Protein AF-A0A5Q0P1Y5-F1 (afdb_monomer)

pLDDT: mean 76.01, std 12.85, range [34.53, 92.25]

Structure (mmCIF, N/CA/C/O backbone):
data_AF-A0A5Q0P1Y5-F1
#
_entry.id   AF-A0A5Q0P1Y5-F1
#
loop_
_atom_site.group_PDB
_atom_site.id
_atom_site.type_symbol
_atom_site.label_atom_id
_atom_site.label_alt_id
_atom_site.label_comp_id
_atom_site.label_asym_id
_atom_site.label_entity_id
_atom_site.label_seq_id
_atom_site.pdbx_PDB_ins_code
_atom_site.Cartn_x
_atom_site.Cartn_y
_atom_site.Cartn_z
_atom_site.occupancy
_atom_site.B_iso_or_equiv
_atom_site.auth_seq_id
_atom_site.auth_comp_id
_atom_site.auth_asym_id
_atom_site.auth_atom_id
_atom_site.pdbx_PDB_model_num
ATOM 1 N N . MET A 1 1 ? -34.475 35.835 7.114 1.00 38.16 1 MET A N 1
ATOM 2 C CA . MET A 1 1 ? -34.041 35.352 8.445 1.00 38.16 1 MET A CA 1
ATOM 3 C C . MET A 1 1 ? -33.006 34.248 8.257 1.00 38.16 1 MET A C 1
ATOM 5 O O . MET A 1 1 ? -33.371 33.145 7.883 1.00 38.16 1 MET A O 1
ATOM 9 N N . LYS A 1 2 ? -31.711 34.549 8.422 1.00 44.59 2 LYS A N 1
ATOM 10 C CA . LYS A 1 2 ? -30.646 33.531 8.426 1.00 44.59 2 LYS A CA 1
ATOM 11 C C . LYS A 1 2 ? -30.505 33.028 9.862 1.00 44.59 2 LYS A C 1
ATOM 13 O O . LYS A 1 2 ? -29.952 33.728 10.705 1.00 44.59 2 LYS A O 1
ATOM 18 N N . THR A 1 3 ? -31.072 31.865 10.161 1.00 45.66 3 THR A N 1
ATOM 19 C CA . THR A 1 3 ? -30.941 31.206 11.466 1.00 45.66 3 THR A CA 1
ATOM 20 C C . THR A 1 3 ? -29.474 30.863 11.722 1.00 45.66 3 THR A C 1
ATOM 22 O O . THR A 1 3 ? -28.903 30.002 11.053 1.00 45.66 3 THR A O 1
ATOM 25 N N . LYS A 1 4 ? -28.856 31.555 12.688 1.00 49.41 4 LYS A N 1
ATOM 26 C CA . LYS A 1 4 ? -27.579 31.162 13.294 1.00 49.41 4 LYS A CA 1
ATOM 27 C C . LYS A 1 4 ? -27.778 29.780 13.930 1.00 49.41 4 LYS A C 1
ATOM 29 O O . LYS A 1 4 ? -28.401 29.691 14.982 1.00 49.41 4 LYS A O 1
ATOM 34 N N . LYS A 1 5 ? -27.290 28.710 13.290 1.00 53.28 5 LYS A N 1
ATOM 35 C CA . LYS A 1 5 ? -27.139 27.400 13.950 1.00 53.28 5 LYS A CA 1
ATOM 36 C C . LYS A 1 5 ? -26.270 27.608 15.191 1.00 53.28 5 LYS A C 1
ATOM 38 O O . LYS A 1 5 ? -25.202 28.211 15.081 1.00 53.28 5 LYS A O 1
ATOM 43 N N . SER A 1 6 ? -26.750 27.173 16.354 1.00 58.72 6 SER A N 1
ATOM 44 C CA . SER A 1 6 ? -26.026 27.350 17.610 1.00 58.72 6 SER A CA 1
ATOM 45 C C . SER A 1 6 ? -24.718 26.545 17.574 1.00 58.72 6 SER A C 1
ATOM 47 O O . SER A 1 6 ? -24.649 25.486 16.947 1.00 58.72 6 SER A O 1
ATOM 49 N N . ALA A 1 7 ? -23.663 27.029 18.236 1.00 60.91 7 ALA A N 1
ATOM 50 C CA . ALA A 1 7 ? -22.386 26.309 18.326 1.00 60.91 7 ALA A CA 1
ATOM 51 C C . ALA A 1 7 ? -22.551 24.902 18.950 1.00 60.91 7 ALA A C 1
ATOM 53 O O . ALA A 1 7 ? -21.810 23.984 18.612 1.00 60.91 7 ALA A O 1
ATOM 54 N N . SER A 1 8 ? -23.577 24.716 19.790 1.00 60.94 8 SER A N 1
ATOM 55 C CA . SER A 1 8 ? -23.969 23.424 20.370 1.00 60.94 8 SER A CA 1
ATOM 56 C C . SER A 1 8 ? -24.437 22.417 19.307 1.00 60.94 8 SER A C 1
ATOM 58 O O . SER A 1 8 ? -24.008 21.261 19.309 1.00 60.94 8 SER A O 1
ATOM 60 N N . ASP A 1 9 ? -25.239 22.867 18.334 1.00 63.97 9 ASP A N 1
ATOM 61 C CA . ASP A 1 9 ? -25.748 22.011 17.253 1.00 63.97 9 ASP A CA 1
ATOM 62 C C . ASP A 1 9 ? -24.628 21.562 16.306 1.00 63.97 9 ASP A C 1
ATOM 64 O O . ASP A 1 9 ? -24.630 20.431 15.822 1.00 63.97 9 ASP A O 1
ATOM 68 N N . GLN A 1 10 ? -23.640 22.429 16.061 1.00 64.44 10 GLN A N 1
ATOM 69 C CA . GLN A 1 10 ? -22.481 22.098 15.226 1.00 64.44 10 GLN A CA 1
ATOM 70 C C . GLN A 1 10 ? -21.587 21.038 15.886 1.00 64.44 10 GLN A C 1
ATOM 72 O O . GLN A 1 10 ? -21.167 20.092 15.221 1.00 64.44 10 GLN A O 1
ATOM 77 N N . VAL A 1 11 ? -21.351 21.140 17.198 1.00 66.25 11 VAL A N 1
ATOM 78 C CA . VAL A 1 11 ? -20.553 20.164 17.961 1.00 66.25 11 VAL A CA 1
ATOM 79 C C . VAL A 1 11 ? -21.250 18.800 18.031 1.00 66.25 11 VAL A C 1
ATOM 81 O O . VAL A 1 11 ? -20.607 17.764 17.838 1.00 66.25 11 VAL A O 1
ATOM 84 N N . GLN A 1 12 ? -22.572 18.770 18.232 1.00 69.00 12 GLN A N 1
ATOM 85 C CA . GLN A 1 12 ? -23.336 17.518 18.201 1.00 69.00 12 GLN A CA 1
ATOM 86 C C . GLN A 1 12 ? -23.362 16.876 16.809 1.00 69.00 12 GLN A C 1
ATOM 88 O O . GLN A 1 12 ? -23.293 15.650 16.698 1.00 69.00 12 GLN A O 1
ATOM 93 N N . GLN A 1 13 ? -23.441 17.681 15.747 1.00 71.81 13 GLN A N 1
ATOM 94 C CA . GLN A 1 13 ? -23.439 17.187 14.372 1.00 71.81 13 GLN A CA 1
ATOM 95 C C . GLN A 1 13 ? -22.073 16.580 13.993 1.00 71.81 13 GLN A C 1
ATOM 97 O O . GLN A 1 13 ? -22.027 15.453 13.500 1.00 71.81 13 GLN A O 1
ATOM 102 N N . LEU A 1 14 ? -20.969 17.246 14.351 1.00 69.94 14 LEU A N 1
ATOM 103 C CA . LEU A 1 14 ? -19.598 16.739 14.177 1.00 69.94 14 LEU A CA 1
ATOM 104 C C . LEU A 1 14 ? -19.342 15.432 14.946 1.00 69.94 14 LEU A C 1
ATOM 106 O O . LEU A 1 14 ? -18.719 14.508 14.422 1.00 69.94 14 LEU A O 1
ATOM 110 N N . SER A 1 15 ? -19.850 15.321 16.176 1.00 74.81 15 SER A N 1
ATOM 111 C CA . SER A 1 15 ? -19.730 14.098 16.983 1.00 74.81 15 SER A CA 1
ATOM 112 C C . SER A 1 15 ? -20.476 12.910 16.354 1.00 74.81 15 SER A C 1
ATOM 114 O O . SER A 1 15 ? -19.935 11.805 16.258 1.00 74.81 15 SER A O 1
ATOM 116 N N . LYS A 1 16 ? -21.690 13.141 15.831 1.00 79.31 16 LYS A N 1
ATOM 117 C CA . LYS A 1 16 ? -22.477 12.116 15.123 1.00 79.31 16 LYS A CA 1
ATOM 118 C C . LYS A 1 16 ? -21.812 11.669 13.820 1.00 79.31 16 LYS A C 1
ATOM 120 O O . LYS A 1 16 ? -21.762 10.471 13.543 1.00 79.31 16 LYS A O 1
ATOM 125 N N . GLU A 1 17 ? -21.273 12.603 13.039 1.00 81.69 17 GLU A N 1
ATOM 126 C CA . GLU A 1 17 ? -20.543 12.296 11.802 1.00 81.69 17 GLU A CA 1
ATOM 127 C C . GLU A 1 17 ? -19.274 11.480 12.082 1.00 81.69 17 GLU A C 1
ATOM 129 O O . GLU A 1 17 ? -19.018 10.476 11.410 1.00 81.69 17 GLU A O 1
ATOM 134 N N . LYS A 1 18 ? -18.534 11.838 13.139 1.00 80.75 18 LYS A N 1
ATOM 135 C CA . LYS A 1 18 ? -17.369 11.085 13.618 1.00 80.75 18 LYS A CA 1
ATOM 136 C C . LYS A 1 18 ? -17.746 9.653 14.015 1.00 80.75 18 LYS A C 1
ATOM 138 O O . LYS A 1 18 ? -17.110 8.704 13.554 1.00 80.75 18 LYS A O 1
ATOM 143 N N . ALA A 1 19 ? -18.799 9.477 14.813 1.00 82.00 19 ALA A N 1
ATOM 144 C CA . ALA A 1 19 ? -19.277 8.158 15.236 1.00 82.00 19 ALA A CA 1
ATOM 145 C C . ALA A 1 19 ? -19.733 7.288 14.048 1.00 82.00 19 ALA A C 1
ATOM 147 O O . ALA A 1 19 ? -19.420 6.093 13.977 1.00 82.00 19 ALA A O 1
ATOM 148 N N . LEU A 1 20 ? -20.415 7.892 13.068 1.00 85.94 20 LEU A N 1
ATOM 149 C CA . LEU A 1 20 ? -20.828 7.211 11.842 1.00 85.94 20 LEU A CA 1
ATOM 150 C C . LEU A 1 20 ? -19.618 6.757 11.014 1.00 85.94 20 LEU A C 1
ATOM 152 O O . LEU A 1 20 ? -19.598 5.624 10.527 1.00 85.94 20 LEU A O 1
ATOM 156 N N . ALA A 1 21 ? -18.598 7.606 10.876 1.00 84.44 21 ALA A N 1
ATOM 157 C CA . ALA A 1 21 ? -17.373 7.275 10.155 1.00 84.44 21 ALA A CA 1
ATOM 158 C C . ALA A 1 21 ? -16.613 6.112 10.815 1.00 84.44 21 ALA A C 1
ATOM 160 O O . ALA A 1 21 ? -16.248 5.152 10.137 1.00 84.44 21 ALA A O 1
ATOM 161 N N . ILE A 1 22 ? -16.464 6.133 12.143 1.00 83.38 22 ILE A N 1
ATOM 162 C CA . ILE A 1 22 ? -15.841 5.041 12.912 1.00 83.38 22 ILE A CA 1
ATOM 163 C C . ILE A 1 22 ? -16.620 3.730 12.742 1.00 83.38 22 ILE A C 1
ATOM 165 O O . ILE A 1 22 ? -16.030 2.661 12.574 1.00 83.38 22 ILE A O 1
ATOM 169 N N . THR A 1 23 ? -17.953 3.797 12.735 1.00 85.31 23 THR A N 1
ATOM 170 C CA . THR A 1 23 ? -18.800 2.618 12.501 1.00 85.31 23 THR A CA 1
ATOM 171 C C . THR A 1 23 ? -18.577 2.036 11.103 1.00 85.31 23 THR A C 1
ATOM 173 O O . THR A 1 23 ? -18.472 0.818 10.955 1.00 85.31 23 THR A O 1
ATOM 176 N N . LYS A 1 24 ? -18.464 2.888 10.073 1.00 87.25 24 LYS A N 1
ATOM 177 C CA . LYS A 1 24 ? -18.166 2.457 8.697 1.00 87.25 24 LYS A CA 1
ATOM 178 C C . LYS A 1 24 ? -16.793 1.791 8.591 1.00 87.25 24 LYS A C 1
ATOM 180 O O . LYS A 1 24 ? -16.694 0.738 7.969 1.00 87.25 24 LYS A O 1
ATOM 185 N N . ILE A 1 25 ? -15.773 2.363 9.232 1.00 87.44 25 ILE A N 1
ATOM 186 C CA . ILE A 1 25 ? -14.415 1.798 9.272 1.00 87.44 25 ILE A CA 1
ATOM 187 C C . ILE A 1 25 ? -14.434 0.404 9.904 1.00 87.44 25 ILE A C 1
ATOM 189 O O . ILE A 1 25 ? -13.956 -0.553 9.299 1.00 87.44 25 ILE A O 1
ATOM 193 N N . ASN A 1 26 ? -15.049 0.268 11.082 1.00 84.88 26 ASN A N 1
ATOM 194 C CA . ASN A 1 26 ? -15.163 -1.022 11.761 1.00 84.88 26 ASN A CA 1
ATOM 195 C C . ASN A 1 26 ? -15.865 -2.066 10.889 1.00 84.88 26 ASN A C 1
ATOM 197 O O . ASN A 1 26 ? -15.361 -3.176 10.752 1.00 84.88 26 ASN A O 1
ATOM 201 N N . LYS A 1 27 ? -16.996 -1.713 10.266 1.00 87.69 27 LYS A N 1
ATOM 202 C CA . LYS A 1 27 ? -17.710 -2.624 9.359 1.00 87.69 27 LYS A CA 1
ATOM 203 C C . LYS A 1 27 ? -16.845 -3.045 8.170 1.00 87.69 27 LYS A C 1
ATOM 205 O O . LYS A 1 27 ? -16.796 -4.230 7.865 1.00 87.69 27 LYS A O 1
ATOM 210 N N . GLY A 1 28 ? -16.140 -2.106 7.539 1.00 87.75 28 GLY A N 1
ATOM 211 C CA . GLY A 1 28 ? -15.252 -2.397 6.412 1.00 87.75 28 GLY A CA 1
ATOM 212 C C . GLY A 1 28 ? -14.133 -3.373 6.779 1.00 87.75 28 GLY A C 1
ATOM 213 O O . GLY A 1 28 ? -13.903 -4.349 6.074 1.00 87.75 28 GLY A O 1
ATOM 214 N N . ILE A 1 29 ? -13.489 -3.170 7.929 1.00 86.50 29 ILE A N 1
ATOM 215 C CA . ILE A 1 29 ? -12.418 -4.060 8.398 1.00 86.50 29 ILE A CA 1
ATOM 216 C C . ILE A 1 29 ? -12.965 -5.441 8.773 1.00 86.50 29 ILE A C 1
ATOM 218 O O . ILE A 1 29 ? -12.331 -6.449 8.476 1.00 86.50 29 ILE A O 1
ATOM 222 N N . GLN A 1 30 ? -14.161 -5.517 9.363 1.00 85.94 30 GLN A N 1
ATOM 223 C CA . GLN A 1 30 ? -14.815 -6.797 9.650 1.00 85.94 30 GLN A CA 1
ATOM 224 C C . GLN A 1 30 ? -15.162 -7.578 8.377 1.00 85.94 30 GLN A C 1
ATOM 226 O O . GLN A 1 30 ? -15.005 -8.795 8.362 1.00 85.94 30 GLN A O 1
ATOM 231 N N . LEU A 1 31 ? -15.559 -6.901 7.295 1.00 87.06 31 LEU A N 1
ATOM 232 C CA . LEU A 1 31 ? -15.750 -7.549 5.992 1.00 87.06 31 LEU A CA 1
ATOM 233 C C . LEU A 1 31 ? -14.438 -8.143 5.466 1.00 87.06 31 LEU A C 1
ATOM 235 O O . LEU A 1 31 ? -14.426 -9.287 5.019 1.00 87.06 31 LEU A O 1
ATOM 239 N N . CYS A 1 32 ? -13.323 -7.415 5.586 1.00 85.88 32 CYS A N 1
ATOM 240 C CA . CYS A 1 32 ? -12.006 -7.941 5.220 1.00 85.88 32 CYS A CA 1
ATOM 241 C C . CYS A 1 32 ? -11.632 -9.174 6.059 1.00 85.88 32 CYS A C 1
ATOM 243 O O . CYS A 1 32 ? -11.168 -10.168 5.510 1.00 85.88 32 CYS A O 1
ATOM 245 N N . VAL A 1 33 ? -11.863 -9.141 7.377 1.00 84.56 33 VAL A N 1
ATOM 246 C CA . VAL A 1 33 ? -11.627 -10.296 8.264 1.00 84.56 33 VAL A CA 1
ATOM 247 C C . VAL A 1 33 ? -12.507 -11.484 7.871 1.00 84.56 33 VAL A C 1
ATOM 249 O O . VAL A 1 33 ? -12.023 -12.612 7.850 1.00 84.56 33 VAL A O 1
ATOM 252 N N . HIS A 1 34 ? -13.771 -11.245 7.520 1.00 84.69 34 HIS A N 1
ATOM 253 C CA . HIS A 1 34 ? -14.701 -12.295 7.113 1.00 84.69 34 HIS A CA 1
ATOM 254 C C . HIS A 1 34 ? -14.264 -13.010 5.828 1.00 84.69 34 HIS A C 1
ATOM 256 O O . HIS A 1 34 ? -14.301 -14.237 5.773 1.00 84.69 34 HIS A O 1
ATOM 262 N N . GLU A 1 35 ? -13.794 -12.278 4.817 1.00 82.69 35 GLU A N 1
ATOM 263 C CA . GLU A 1 35 ? -13.264 -12.898 3.593 1.00 82.69 35 GLU A CA 1
ATOM 264 C C . GLU A 1 35 ? -12.025 -13.748 3.868 1.00 82.69 35 GLU A C 1
ATOM 266 O O . GLU A 1 35 ? -11.895 -14.857 3.351 1.00 82.69 35 GLU A O 1
ATOM 271 N N . VAL A 1 36 ? -11.126 -13.253 4.721 1.00 79.62 36 VAL A N 1
ATOM 272 C CA . VAL A 1 36 ? -9.925 -13.997 5.114 1.00 79.62 36 VAL A CA 1
ATOM 273 C C . VAL A 1 36 ? -10.312 -15.262 5.890 1.00 79.62 36 VAL A C 1
ATOM 275 O O . VAL A 1 36 ? -9.747 -16.327 5.648 1.00 79.62 36 VAL A O 1
ATOM 278 N N . HIS A 1 37 ? -11.318 -15.173 6.763 1.00 78.69 37 HIS A N 1
ATOM 279 C CA . HIS A 1 37 ? -11.876 -16.320 7.476 1.00 78.69 37 HIS A CA 1
ATOM 280 C C . HIS A 1 37 ? -12.474 -17.358 6.527 1.00 78.69 37 HIS A C 1
ATOM 282 O O . HIS A 1 37 ? -12.232 -18.552 6.683 1.00 78.69 37 HIS A O 1
ATOM 288 N N . HIS A 1 38 ? -13.266 -16.922 5.548 1.00 76.62 38 HIS A N 1
ATOM 289 C CA . HIS A 1 38 ? -13.886 -17.821 4.579 1.00 76.62 38 HIS A CA 1
ATOM 290 C C . HIS A 1 38 ? -12.839 -18.537 3.718 1.00 76.62 38 HIS A C 1
ATOM 292 O O . HIS A 1 38 ? -12.981 -19.722 3.427 1.00 76.62 38 HIS A O 1
ATOM 298 N N . ALA A 1 39 ? -11.779 -17.833 3.319 1.00 73.19 39 ALA A N 1
ATOM 299 C CA . ALA A 1 39 ? -10.706 -18.419 2.529 1.00 73.19 39 ALA A CA 1
ATOM 300 C C . ALA A 1 39 ? -9.857 -19.426 3.320 1.00 73.19 39 ALA A C 1
ATOM 302 O O . ALA A 1 39 ? -9.388 -20.401 2.742 1.00 73.19 39 ALA A O 1
ATOM 303 N N . MET A 1 40 ? -9.675 -19.228 4.630 1.00 70.69 40 MET A N 1
ATOM 304 C CA . MET A 1 40 ? -8.892 -20.139 5.473 1.00 70.69 40 MET A CA 1
ATOM 305 C C . MET A 1 40 ? -9.557 -20.402 6.832 1.00 70.69 40 MET A C 1
ATOM 307 O O . MET A 1 40 ? -9.113 -19.878 7.855 1.00 70.69 40 MET A O 1
ATOM 311 N N . PRO A 1 41 ? -10.571 -21.283 6.887 1.00 69.44 41 PRO A N 1
ATOM 312 C CA . PRO A 1 41 ? -11.288 -21.601 8.126 1.00 69.44 41 PRO A CA 1
ATOM 313 C C . PRO A 1 41 ? -10.380 -22.187 9.222 1.00 69.44 41 PRO A C 1
ATOM 315 O O . PRO A 1 41 ? -10.594 -21.957 10.414 1.00 69.44 41 PRO A O 1
ATOM 318 N N . SER A 1 42 ? -9.323 -22.907 8.824 1.00 63.75 42 SER A N 1
ATOM 319 C CA . SER A 1 42 ? -8.335 -23.526 9.720 1.00 63.75 42 SER A CA 1
ATOM 320 C C . SER A 1 42 ? -7.529 -22.511 10.541 1.00 63.75 42 SER A C 1
ATOM 322 O O . SER A 1 42 ? -7.051 -22.845 11.624 1.00 63.75 42 SER A O 1
ATOM 324 N N . LEU A 1 43 ? -7.425 -21.261 10.077 1.00 61.81 43 LEU A N 1
ATOM 325 C CA . LEU A 1 43 ? -6.725 -20.178 10.770 1.00 61.81 43 LEU A CA 1
ATOM 326 C C . LEU A 1 43 ? -7.577 -19.458 11.820 1.00 61.81 43 LEU A C 1
ATOM 328 O O . LEU A 1 43 ? -7.035 -18.636 12.545 1.00 61.81 43 LEU A O 1
ATOM 332 N N . PHE A 1 44 ? -8.881 -19.721 11.941 1.00 63.81 44 PHE A N 1
ATOM 333 C CA . PHE A 1 44 ? -9.752 -18.891 12.790 1.00 63.81 44 PHE A CA 1
ATOM 334 C C . PHE A 1 44 ? -10.502 -19.638 13.900 1.00 63.81 44 PHE A C 1
ATOM 336 O O . PHE A 1 44 ? -11.172 -18.999 14.707 1.00 63.81 44 PHE A O 1
ATOM 343 N N . GLY A 1 45 ? -10.305 -20.952 14.046 1.00 57.53 45 GLY A N 1
ATOM 344 C CA . GLY A 1 45 ? -10.885 -21.713 15.161 1.00 57.53 45 GLY A CA 1
ATOM 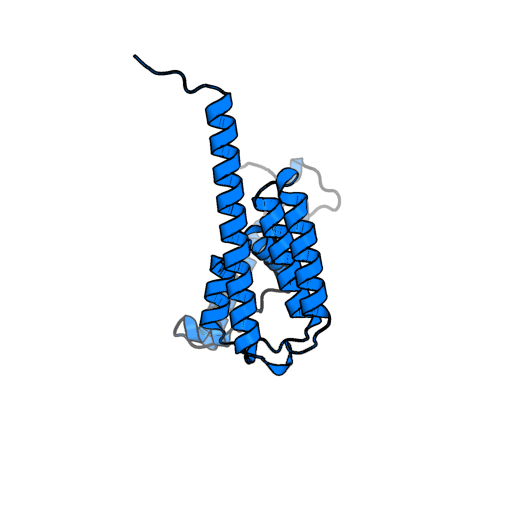345 C C . GLY A 1 45 ? -10.241 -21.433 16.531 1.00 57.53 45 GLY A C 1
ATOM 346 O O . GLY A 1 45 ? -10.939 -21.399 17.540 1.00 57.53 45 GLY A O 1
ATOM 347 N N . ILE A 1 46 ? -8.910 -21.241 16.597 1.00 56.41 46 ILE A N 1
ATOM 348 C CA . ILE A 1 46 ? -8.142 -21.125 17.868 1.00 56.41 46 ILE A CA 1
ATOM 349 C C . ILE A 1 46 ? -6.942 -20.158 17.738 1.00 56.41 46 ILE A C 1
ATOM 351 O O . ILE A 1 46 ? -6.084 -20.082 18.614 1.00 56.41 46 ILE A O 1
ATOM 355 N N . HIS A 1 47 ? -6.827 -19.390 16.653 1.00 65.81 47 HIS A N 1
ATOM 356 C CA . HIS A 1 47 ? -5.575 -18.682 16.397 1.00 65.81 47 HIS A CA 1
ATOM 357 C C . HIS A 1 47 ? -5.387 -17.473 17.333 1.00 65.81 47 HIS A C 1
ATOM 359 O O . HIS A 1 47 ? -6.226 -16.562 17.357 1.00 65.81 47 HIS A O 1
ATOM 365 N N . PRO A 1 48 ? -4.283 -17.420 18.105 1.00 72.75 48 PRO A N 1
ATOM 366 C CA . PRO A 1 48 ? -4.055 -16.372 19.098 1.00 72.75 48 PRO A CA 1
ATOM 367 C C . PRO A 1 48 ? -4.026 -14.973 18.472 1.00 72.75 48 PRO A C 1
ATOM 369 O O . PRO A 1 48 ? -4.433 -14.011 19.119 1.00 72.75 48 PRO A O 1
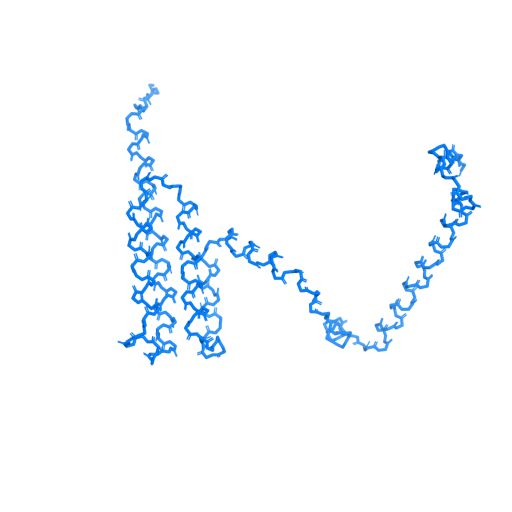ATOM 372 N N . GLN A 1 49 ? -3.646 -14.854 17.194 1.00 74.81 49 GLN A N 1
ATOM 373 C CA . GLN A 1 49 ? -3.588 -13.559 16.510 1.00 74.81 49 GLN A CA 1
ATOM 374 C C . GLN A 1 49 ? -4.964 -12.930 16.265 1.00 74.81 49 GLN A C 1
ATOM 376 O O . GLN A 1 49 ? -5.068 -11.709 16.320 1.00 74.81 49 GLN A O 1
ATOM 381 N N . LEU A 1 50 ? -6.034 -13.716 16.077 1.00 76.31 50 LEU A N 1
ATOM 382 C CA . LEU A 1 50 ? -7.383 -13.149 15.952 1.00 76.31 50 LEU A CA 1
ATOM 383 C C . LEU A 1 50 ? -7.870 -12.601 17.304 1.00 76.31 50 LEU A C 1
ATOM 385 O O . LEU A 1 50 ? -8.437 -11.511 17.376 1.00 76.31 50 LEU A O 1
ATOM 389 N N . LYS A 1 51 ? -7.602 -13.325 18.399 1.00 78.31 51 LYS A N 1
ATOM 390 C CA . LYS A 1 51 ? -7.923 -12.855 19.758 1.00 78.31 51 LYS A CA 1
ATOM 391 C C . LYS A 1 51 ? -7.162 -11.571 20.092 1.00 78.31 51 LYS A C 1
ATOM 393 O O . LYS A 1 51 ? -7.754 -10.630 20.621 1.00 78.31 51 LYS A O 1
ATOM 398 N N . LEU A 1 52 ? -5.877 -11.513 19.738 1.00 81.56 52 LEU A N 1
ATOM 399 C CA . LEU A 1 52 ? -5.051 -10.313 19.880 1.00 81.56 52 LEU A CA 1
ATOM 400 C C . LEU A 1 52 ? -5.587 -9.160 19.025 1.00 81.56 52 LEU A C 1
ATOM 402 O O . LEU A 1 52 ? -5.719 -8.046 19.529 1.00 81.56 52 LEU A O 1
ATOM 406 N N . PHE A 1 53 ? -5.974 -9.426 17.777 1.00 84.69 53 PHE A N 1
ATOM 407 C CA . PHE A 1 53 ? -6.581 -8.430 16.900 1.00 84.69 53 PHE A CA 1
ATOM 408 C C . PHE A 1 53 ? -7.864 -7.844 17.501 1.00 84.69 53 PHE A C 1
ATOM 410 O O . PHE A 1 53 ? -7.981 -6.625 17.596 1.00 84.69 53 PHE A O 1
ATOM 417 N N . HIS A 1 54 ? -8.791 -8.672 17.989 1.00 83.50 54 HIS A N 1
ATOM 418 C CA . HIS A 1 54 ? -10.014 -8.179 18.631 1.00 83.50 54 HIS A CA 1
ATOM 419 C C . HIS A 1 54 ? -9.737 -7.390 19.918 1.00 83.50 54 HIS A C 1
ATOM 421 O O . HIS A 1 54 ? -10.396 -6.378 20.169 1.00 83.50 54 HIS A O 1
ATOM 427 N N . ALA A 1 55 ? -8.746 -7.799 20.716 1.00 84.12 55 ALA A N 1
ATOM 428 C CA . ALA A 1 55 ? -8.329 -7.049 21.900 1.00 84.12 55 ALA A CA 1
ATOM 429 C C . ALA A 1 55 ? -7.772 -5.662 21.527 1.00 84.12 55 ALA A C 1
ATOM 431 O O . ALA A 1 55 ? -8.144 -4.655 22.137 1.00 84.12 55 ALA A O 1
ATOM 432 N N . VAL A 1 56 ? -6.937 -5.593 20.485 1.00 84.06 56 VAL A N 1
ATOM 433 C CA . VAL A 1 56 ? -6.395 -4.339 19.944 1.00 84.06 56 VAL A CA 1
ATOM 434 C C . VAL A 1 56 ? -7.508 -3.477 19.344 1.00 84.06 56 VAL A C 1
ATOM 436 O O . VAL A 1 56 ? -7.580 -2.290 19.646 1.00 84.06 56 VAL A O 1
ATOM 439 N N . GLN A 1 57 ? -8.435 -4.060 18.584 1.00 85.00 57 GLN A N 1
ATOM 440 C CA . GLN A 1 57 ? -9.578 -3.351 18.007 1.00 85.00 57 GLN A CA 1
ATOM 441 C C . GLN A 1 57 ? -10.469 -2.739 19.098 1.00 85.00 57 GLN A C 1
ATOM 443 O O . GLN A 1 57 ? -10.862 -1.578 18.986 1.00 85.00 57 GLN A O 1
ATOM 448 N N . LYS A 1 58 ? -10.736 -3.475 20.187 1.00 84.25 58 LYS A N 1
ATOM 449 C CA . LYS A 1 58 ? -11.484 -2.963 21.347 1.00 84.25 58 LYS A CA 1
ATOM 450 C C . LYS A 1 58 ? -10.738 -1.813 22.028 1.00 84.25 58 LYS A C 1
ATOM 452 O O . LYS A 1 58 ? -11.348 -0.802 22.364 1.00 84.25 58 LYS A O 1
ATOM 457 N N . LYS A 1 59 ? -9.415 -1.928 22.183 1.00 85.44 59 LYS A N 1
ATOM 458 C CA . LYS A 1 59 ? -8.573 -0.863 22.749 1.00 85.44 59 LYS A CA 1
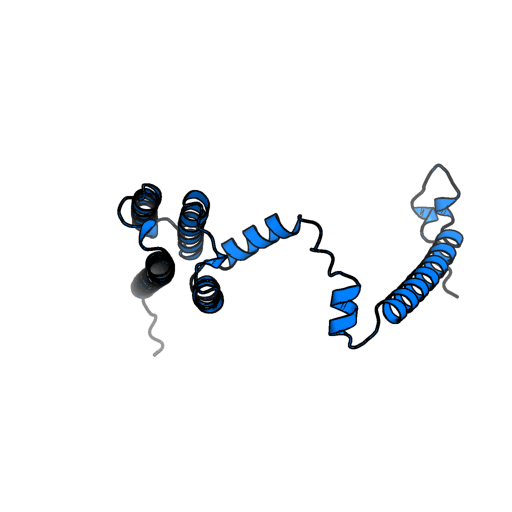ATOM 459 C C . LYS A 1 59 ? -8.589 0.404 21.887 1.00 85.44 59 LYS A C 1
ATOM 461 O O . LYS A 1 59 ? -8.737 1.490 22.437 1.00 85.44 59 LYS A O 1
ATOM 466 N N . ILE A 1 60 ? -8.483 0.267 20.565 1.00 82.00 60 ILE A N 1
ATOM 467 C CA . ILE A 1 60 ? -8.551 1.389 19.614 1.00 82.00 60 ILE A CA 1
ATOM 468 C C . ILE A 1 60 ? -9.952 2.018 19.630 1.00 82.00 60 ILE A C 1
ATOM 470 O O . ILE A 1 60 ? -10.080 3.240 19.658 1.00 82.00 60 ILE A O 1
ATOM 474 N N . GLY A 1 61 ? -11.005 1.196 19.687 1.00 78.06 61 GLY A N 1
ATOM 475 C CA . GLY A 1 61 ? -12.387 1.656 19.835 1.00 78.06 61 GLY A CA 1
ATOM 476 C C . GLY A 1 61 ? -12.590 2.508 21.089 1.00 78.06 61 GLY A C 1
ATOM 477 O O . GLY A 1 61 ? -13.160 3.586 21.002 1.00 78.06 61 GLY A O 1
ATOM 478 N N . ASN A 1 62 ? -12.025 2.102 22.228 1.00 79.75 62 ASN A N 1
ATOM 479 C CA . ASN A 1 62 ? -12.090 2.878 23.474 1.00 79.75 62 ASN A CA 1
ATOM 480 C C . ASN A 1 62 ? -11.328 4.218 23.406 1.00 79.75 62 ASN A C 1
ATOM 482 O O . ASN A 1 62 ? -11.524 5.086 24.253 1.00 79.75 62 ASN A O 1
ATOM 486 N N . GLN A 1 63 ? -10.442 4.400 22.424 1.00 79.56 63 GLN A N 1
ATOM 487 C CA . GLN A 1 63 ? -9.693 5.641 22.200 1.00 79.56 63 GLN A CA 1
ATOM 488 C C . GLN A 1 63 ? -10.347 6.551 21.147 1.00 79.56 63 GLN A C 1
ATOM 490 O O . GLN A 1 63 ? -9.786 7.597 20.808 1.00 79.56 63 GLN A O 1
ATOM 495 N N . SER A 1 64 ? -11.542 6.205 20.653 1.00 72.62 64 SER A N 1
ATOM 496 C CA . SER A 1 64 ? -12.222 6.933 19.576 1.00 72.62 64 SER A CA 1
ATOM 497 C C . SER A 1 64 ? -12.559 8.386 19.899 1.00 72.62 64 SER A C 1
ATOM 499 O O . SER A 1 64 ? -12.671 9.216 18.996 1.00 72.62 64 SER A O 1
ATOM 501 N N . GLU A 1 65 ? -12.718 8.711 21.180 1.00 70.69 65 GLU A N 1
ATOM 502 C CA . GLU A 1 65 ? -12.974 10.080 21.629 1.00 70.69 65 GLU A CA 1
ATOM 503 C C . GLU A 1 65 ? -11.723 10.958 21.505 1.00 70.69 65 GLU A C 1
ATOM 505 O O . GLU A 1 65 ? -11.829 12.113 21.095 1.00 70.69 65 GLU A O 1
ATOM 510 N N . LYS A 1 66 ? -10.536 10.388 21.752 1.00 76.81 66 LYS A N 1
ATOM 511 C CA . LYS A 1 66 ? -9.252 11.109 21.790 1.00 76.81 66 LYS A CA 1
ATOM 512 C C . LYS A 1 66 ? -8.575 11.231 20.424 1.00 76.81 66 LYS A C 1
ATOM 514 O O . LYS A 1 66 ? -7.855 12.194 20.187 1.00 76.81 66 LYS A O 1
ATOM 519 N N . LEU A 1 67 ? -8.781 10.261 19.534 1.00 77.38 67 LEU A N 1
ATOM 520 C CA . LEU A 1 67 ? -8.105 10.190 18.233 1.00 77.38 67 LEU A CA 1
ATOM 521 C C . LEU A 1 67 ? -8.955 10.791 17.103 1.00 77.38 67 LEU A C 1
ATOM 523 O O . LEU A 1 67 ? -10.189 10.806 17.166 1.00 77.38 67 LEU A O 1
ATOM 527 N N . SER A 1 68 ? -8.297 11.279 16.048 1.00 84.94 68 SER A N 1
ATOM 528 C CA . SER A 1 68 ? -8.970 11.638 14.794 1.00 84.94 68 SER A CA 1
ATOM 529 C C . SER A 1 68 ? -9.469 10.377 14.074 1.00 84.94 68 SER A C 1
ATOM 531 O O . SER A 1 68 ? -8.956 9.277 14.289 1.00 84.94 68 SER A O 1
ATOM 533 N N . VAL A 1 69 ? -10.474 10.525 13.204 1.00 84.25 69 VAL A N 1
ATOM 534 C CA . VAL A 1 69 ? -11.026 9.402 12.417 1.00 84.25 69 VAL A CA 1
ATOM 535 C C . VAL A 1 69 ? -9.942 8.742 11.564 1.00 84.25 69 VAL A C 1
ATOM 537 O O . VAL A 1 69 ? -9.881 7.520 11.481 1.00 84.25 69 VAL A O 1
ATOM 540 N N . GLU A 1 70 ? -9.063 9.548 10.974 1.00 85.12 70 GLU A N 1
ATOM 541 C CA . GLU A 1 70 ? -7.976 9.078 10.119 1.00 85.12 70 GLU A CA 1
ATOM 542 C C . GLU A 1 70 ? -6.913 8.298 10.903 1.00 85.12 70 GLU A C 1
ATOM 544 O O . GLU A 1 70 ? -6.519 7.210 10.486 1.00 85.12 70 GLU A O 1
ATOM 549 N N . ALA A 1 71 ? -6.517 8.787 12.085 1.00 85.38 71 ALA A N 1
ATOM 550 C CA . ALA A 1 71 ? -5.591 8.071 12.962 1.00 85.38 71 ALA A CA 1
ATOM 551 C C . ALA A 1 71 ? -6.181 6.733 13.434 1.00 85.38 71 ALA A C 1
ATOM 553 O O . ALA A 1 71 ? -5.484 5.719 13.486 1.00 85.38 71 ALA A O 1
ATOM 554 N N . LEU A 1 72 ? -7.483 6.710 13.728 1.00 86.44 72 LEU A N 1
ATOM 555 C CA . LEU A 1 72 ? -8.188 5.493 14.116 1.00 86.44 72 LEU A CA 1
ATOM 556 C C . LEU 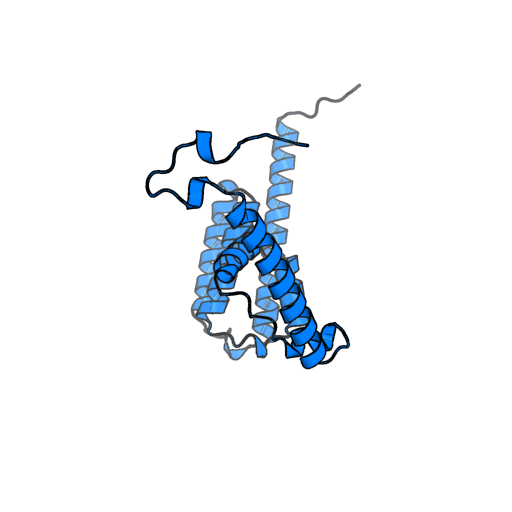A 1 72 ? -8.258 4.491 12.952 1.00 86.44 72 LEU A C 1
ATOM 558 O O . LEU A 1 72 ? -7.985 3.306 13.142 1.00 86.44 72 LEU A O 1
ATOM 562 N N . HIS A 1 73 ? -8.541 4.965 11.735 1.00 88.44 73 HIS A N 1
ATOM 563 C CA . HIS A 1 73 ? -8.535 4.138 10.524 1.00 88.44 73 HIS A CA 1
ATOM 564 C C . HIS A 1 73 ? -7.154 3.545 10.242 1.00 88.44 73 HIS A C 1
ATOM 566 O O . HIS A 1 73 ? -7.042 2.357 9.927 1.00 88.44 73 HIS A O 1
ATOM 572 N N . PHE A 1 74 ? -6.103 4.349 10.405 1.00 89.56 74 PHE A N 1
ATOM 573 C CA . PHE A 1 74 ? -4.717 3.921 10.261 1.00 89.56 74 PHE A CA 1
ATOM 574 C C . PHE A 1 74 ? -4.360 2.818 11.263 1.00 89.56 74 PHE A C 1
ATOM 576 O O . PHE A 1 74 ? -3.911 1.750 10.854 1.00 89.56 74 PHE A O 1
ATOM 583 N N . GLN A 1 75 ? -4.621 3.024 12.559 1.00 88.31 75 GLN A N 1
ATOM 584 C CA . GLN A 1 75 ? -4.302 2.037 13.597 1.00 88.31 75 GLN A CA 1
ATOM 585 C C . GLN A 1 75 ? -5.080 0.729 13.423 1.00 88.31 75 GLN A C 1
ATOM 587 O O . GLN A 1 75 ? -4.514 -0.352 13.587 1.00 88.31 75 GLN A O 1
ATOM 592 N N . MET A 1 76 ? -6.364 0.799 13.057 1.00 87.06 76 ME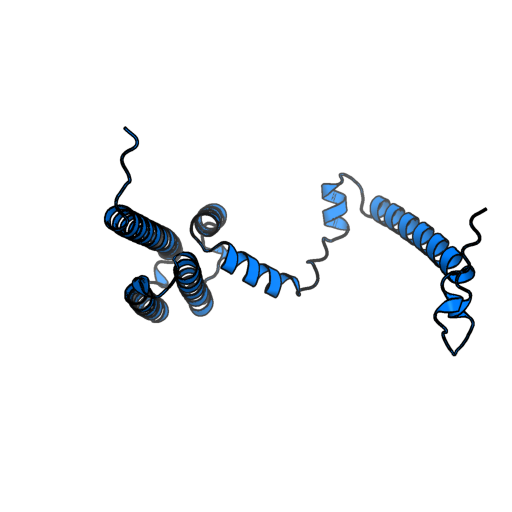T A N 1
ATOM 593 C CA . MET A 1 76 ? -7.148 -0.411 12.796 1.00 87.06 76 MET A CA 1
ATOM 594 C C . MET A 1 76 ? -6.641 -1.165 11.562 1.00 87.06 76 MET A C 1
ATOM 596 O O . MET A 1 76 ? -6.561 -2.393 11.583 1.00 87.06 76 MET A O 1
ATOM 600 N N . THR A 1 77 ? -6.249 -0.438 10.511 1.00 88.44 77 THR A N 1
ATOM 601 C CA . THR A 1 77 ? -5.625 -1.026 9.317 1.00 88.44 77 THR A CA 1
ATOM 602 C C . THR A 1 77 ? -4.303 -1.702 9.673 1.00 88.44 77 THR A C 1
ATOM 604 O O . THR A 1 77 ? -4.078 -2.850 9.300 1.00 88.44 77 THR A O 1
ATOM 607 N N . GLN A 1 78 ? -3.454 -1.033 10.455 1.00 90.31 78 GLN A N 1
ATOM 608 C CA . GLN A 1 78 ? -2.180 -1.578 10.911 1.00 90.31 78 GLN A CA 1
ATOM 609 C C . GLN A 1 78 ? -2.371 -2.862 11.723 1.00 90.31 78 GLN A C 1
ATOM 611 O O . GLN A 1 78 ? -1.669 -3.844 11.487 1.00 90.31 78 GLN A O 1
ATOM 616 N N . ALA A 1 79 ? -3.333 -2.880 12.651 1.00 87.56 79 ALA A N 1
ATOM 617 C CA . ALA A 1 79 ? -3.646 -4.058 13.453 1.00 87.56 79 ALA A CA 1
ATOM 618 C C . ALA A 1 79 ? -4.112 -5.233 12.580 1.00 87.56 79 ALA A C 1
ATOM 620 O O . ALA A 1 79 ? -3.673 -6.365 12.785 1.00 87.56 79 ALA A O 1
ATOM 621 N N . PHE A 1 80 ? -4.951 -4.960 11.579 1.00 88.19 80 PHE A N 1
ATOM 622 C CA . PHE A 1 80 ? -5.431 -5.968 10.638 1.00 88.19 80 PHE A CA 1
ATOM 623 C C . PHE A 1 80 ? -4.291 -6.546 9.788 1.00 88.19 80 PHE A C 1
ATOM 625 O O . PHE A 1 80 ? -4.119 -7.760 9.734 1.00 88.19 80 PHE A O 1
ATOM 632 N N . ILE A 1 81 ? -3.454 -5.699 9.185 1.00 86.06 81 ILE A N 1
ATOM 633 C CA . ILE A 1 81 ? -2.308 -6.156 8.383 1.00 86.06 81 ILE A CA 1
ATOM 634 C C . ILE A 1 81 ? -1.295 -6.915 9.247 1.00 86.06 81 ILE A C 1
ATOM 636 O O . ILE A 1 81 ? -0.782 -7.952 8.832 1.00 86.06 81 ILE A O 1
ATOM 640 N N . SER A 1 82 ? -1.061 -6.459 10.479 1.00 86.38 82 SER A N 1
ATOM 641 C CA . SER A 1 82 ? -0.203 -7.167 11.435 1.00 86.38 82 SER A CA 1
ATOM 642 C C . SER A 1 82 ? -0.754 -8.558 11.726 1.00 86.38 82 SER A C 1
ATOM 644 O O . SER A 1 82 ? -0.004 -9.528 11.668 1.00 86.38 82 SER A O 1
ATOM 646 N N . MET A 1 83 ? -2.059 -8.686 11.969 1.00 85.50 83 MET A N 1
ATOM 647 C CA . MET A 1 83 ? -2.700 -9.989 12.138 1.00 85.50 83 MET A CA 1
ATOM 648 C C . MET A 1 83 ? -2.471 -10.881 10.911 1.00 85.50 83 MET A C 1
ATOM 650 O O . MET A 1 83 ? -2.105 -12.043 11.088 1.00 85.50 83 MET A O 1
ATOM 654 N N . LEU A 1 84 ? -2.622 -10.357 9.688 1.00 80.94 84 LEU A N 1
ATOM 655 C CA . LEU A 1 84 ? -2.392 -11.144 8.472 1.00 80.94 84 LEU A CA 1
ATOM 656 C C . LEU A 1 84 ? -0.951 -11.665 8.376 1.00 80.94 84 LEU A C 1
ATOM 658 O O . LEU A 1 84 ? -0.743 -12.854 8.135 1.00 80.94 84 LEU A O 1
ATOM 662 N N . LEU A 1 85 ? 0.033 -10.796 8.622 1.00 80.06 85 LEU A N 1
ATOM 663 C CA . LEU A 1 85 ? 1.457 -11.143 8.570 1.00 80.06 85 LEU A CA 1
ATOM 664 C C . LEU A 1 85 ? 1.831 -12.204 9.614 1.00 80.06 85 LEU A C 1
ATOM 666 O O . LEU A 1 85 ? 2.488 -13.193 9.292 1.00 80.06 85 LEU A O 1
ATOM 670 N N . HIS A 1 86 ? 1.378 -12.036 10.859 1.00 81.00 86 HIS A N 1
ATOM 671 C CA . HIS A 1 86 ? 1.684 -12.977 11.944 1.00 81.00 86 HIS A CA 1
ATOM 672 C C . HIS A 1 86 ? 0.961 -14.318 11.791 1.00 81.00 86 HIS A C 1
ATOM 674 O O . HIS A 1 86 ? 1.399 -15.316 12.360 1.00 81.00 86 HIS A O 1
ATOM 680 N N . SER A 1 87 ? -0.130 -14.354 11.026 1.00 73.44 87 SER A N 1
ATOM 681 C CA . SER A 1 87 ? -0.895 -15.578 10.774 1.00 73.44 87 SER A CA 1
ATOM 682 C C . SER A 1 87 ? -0.301 -16.448 9.663 1.00 73.44 87 SER A C 1
ATOM 684 O O . SER A 1 87 ? -0.896 -17.467 9.334 1.00 73.44 87 SER A O 1
ATOM 686 N N . LYS A 1 88 ? 0.864 -16.074 9.098 1.00 70.19 88 LYS A N 1
ATOM 687 C CA . LYS A 1 88 ? 1.546 -16.796 8.001 1.00 70.19 88 LYS A CA 1
ATOM 688 C C . LYS A 1 88 ? 0.585 -17.187 6.873 1.00 70.19 88 LYS A C 1
ATOM 690 O O . LYS A 1 88 ? 0.631 -18.290 6.341 1.00 70.19 88 LYS A O 1
ATOM 695 N N . ILE A 1 89 ? -0.314 -16.266 6.548 1.00 69.88 89 ILE A N 1
ATOM 696 C CA . ILE A 1 89 ? -1.354 -16.461 5.548 1.00 69.88 89 ILE A CA 1
ATOM 697 C C . ILE A 1 89 ? -0.725 -16.605 4.163 1.00 69.88 89 ILE A C 1
ATOM 699 O O . ILE A 1 89 ? -0.015 -15.709 3.700 1.00 69.88 89 ILE A O 1
ATOM 703 N N . GLU A 1 90 ? -1.039 -17.699 3.471 1.00 68.31 90 GLU A N 1
ATOM 704 C CA . GLU A 1 90 ? -0.748 -17.816 2.046 1.00 68.31 90 GLU A CA 1
ATOM 705 C C . GLU A 1 90 ? -1.765 -16.990 1.256 1.00 68.31 90 GLU A C 1
ATOM 707 O O . GLU A 1 90 ? -2.873 -17.433 0.959 1.00 68.31 90 GLU A O 1
ATOM 712 N N . ILE A 1 91 ? -1.380 -15.761 0.904 1.00 64.88 91 ILE A N 1
ATOM 713 C CA . ILE A 1 91 ? -2.228 -14.811 0.161 1.00 64.88 91 ILE A CA 1
ATOM 714 C C . ILE A 1 91 ? -2.734 -15.416 -1.161 1.00 64.88 91 ILE A C 1
ATOM 716 O O . ILE A 1 91 ? -3.846 -15.112 -1.578 1.00 64.88 91 ILE A O 1
ATOM 720 N N . ASN A 1 92 ? -1.971 -16.330 -1.774 1.00 63.38 92 ASN A N 1
ATOM 721 C CA . ASN A 1 92 ? -2.353 -17.042 -3.000 1.00 63.38 92 ASN A CA 1
ATOM 722 C C . ASN A 1 92 ? -3.630 -17.889 -2.851 1.00 63.38 92 ASN A C 1
ATOM 724 O O . ASN A 1 92 ? -4.286 -18.172 -3.850 1.00 63.38 92 ASN A O 1
ATOM 728 N N . GLN A 1 93 ? -3.985 -18.291 -1.627 1.00 65.31 93 GLN A N 1
ATOM 729 C CA . GLN A 1 93 ? -5.184 -19.082 -1.341 1.00 65.31 93 GLN A CA 1
ATOM 730 C C . GLN A 1 93 ? -6.427 -18.212 -1.091 1.00 65.31 93 GLN A C 1
ATOM 732 O O . GLN A 1 93 ? -7.543 -18.726 -1.049 1.00 65.31 93 GLN A O 1
ATOM 737 N N . ILE A 1 94 ? -6.265 -16.892 -0.943 1.00 65.44 94 ILE A N 1
ATOM 738 C CA . ILE A 1 94 ? -7.384 -15.974 -0.729 1.00 65.44 94 ILE A CA 1
ATOM 739 C C . ILE A 1 94 ? -7.745 -15.320 -2.054 1.00 65.44 94 ILE A C 1
ATOM 741 O O . ILE A 1 94 ? -6.915 -14.624 -2.623 1.00 65.44 94 ILE A O 1
ATOM 745 N N . TYR A 1 95 ? -8.990 -15.506 -2.509 1.00 65.50 95 TYR A N 1
ATOM 746 C CA . TYR A 1 95 ? -9.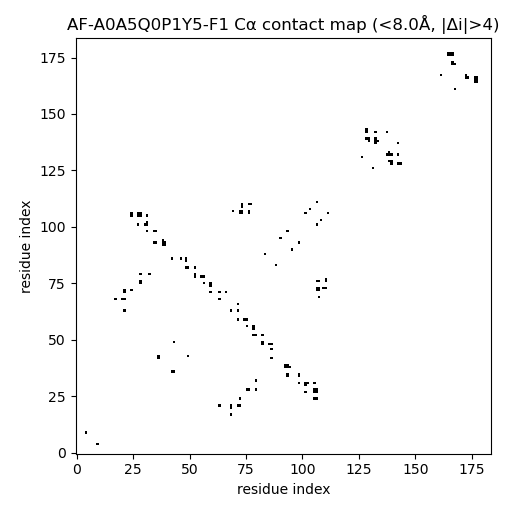582 -14.883 -3.702 1.00 65.50 95 TYR A CA 1
ATOM 747 C C . TYR A 1 95 ? -9.012 -13.482 -4.001 1.00 65.50 95 TYR A C 1
ATOM 749 O O . TYR A 1 95 ? -9.497 -12.486 -3.446 1.00 65.50 95 TYR A O 1
ATOM 757 N N . PRO A 1 96 ? -8.007 -13.374 -4.893 1.00 67.44 96 PRO A N 1
ATOM 758 C CA . PRO A 1 96 ? -7.115 -12.222 -4.889 1.00 67.44 96 PRO A CA 1
ATOM 759 C C . PRO A 1 96 ? -7.853 -10.958 -5.313 1.00 67.44 96 PRO A C 1
ATOM 761 O O . PRO A 1 96 ? -7.683 -9.917 -4.696 1.00 67.44 96 PRO A O 1
ATOM 764 N N . ASN A 1 97 ? -8.766 -11.058 -6.281 1.00 76.62 97 ASN A N 1
ATOM 765 C CA . ASN A 1 97 ? -9.499 -9.903 -6.802 1.00 76.62 97 ASN A CA 1
ATOM 766 C C . ASN A 1 97 ? -10.518 -9.339 -5.801 1.00 76.62 97 ASN A C 1
ATOM 768 O O . ASN A 1 97 ? -10.634 -8.122 -5.653 1.00 76.62 97 ASN A O 1
ATOM 772 N N . ARG A 1 98 ? -11.250 -10.208 -5.092 1.00 78.75 98 ARG 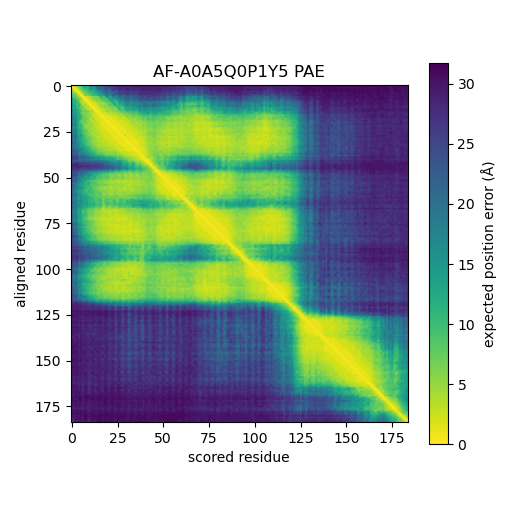A N 1
ATOM 773 C CA . ARG A 1 98 ? -12.294 -9.782 -4.148 1.00 78.75 98 ARG A CA 1
ATOM 774 C C . ARG A 1 98 ? -11.686 -9.225 -2.867 1.00 78.75 98 ARG A C 1
ATOM 776 O O . ARG A 1 98 ? -12.082 -8.143 -2.436 1.00 78.75 98 ARG A O 1
ATOM 783 N N . LEU A 1 99 ? -10.691 -9.918 -2.306 1.00 79.56 99 LEU A N 1
ATOM 784 C CA . LEU A 1 99 ? -9.964 -9.414 -1.146 1.00 79.56 99 LEU A CA 1
ATOM 785 C C . LEU A 1 99 ? -9.259 -8.101 -1.499 1.00 79.56 99 LEU A C 1
ATOM 787 O O . LEU A 1 99 ? -9.438 -7.125 -0.783 1.00 79.56 99 LEU A O 1
ATOM 791 N N . LEU A 1 100 ? -8.540 -8.027 -2.624 1.00 79.94 100 LEU A N 1
ATOM 792 C CA . LEU A 1 100 ? -7.869 -6.796 -3.053 1.00 79.94 100 LEU A CA 1
ATOM 793 C C . LEU A 1 100 ? -8.845 -5.623 -3.204 1.00 79.94 100 LEU A C 1
ATOM 795 O O . LEU A 1 100 ? -8.548 -4.523 -2.740 1.00 79.94 100 LEU A O 1
ATOM 799 N N . SER A 1 101 ? -10.023 -5.850 -3.795 1.00 83.94 101 SER A N 1
ATOM 800 C CA . SER A 1 101 ? -11.063 -4.821 -3.899 1.00 83.94 101 SER A CA 1
ATOM 801 C C . SER A 1 101 ? -11.501 -4.316 -2.522 1.00 83.94 101 SER A C 1
ATOM 803 O O . SER A 1 101 ? -11.585 -3.108 -2.308 1.00 83.94 101 SER A O 1
ATOM 805 N N . LEU A 1 102 ? -11.744 -5.221 -1.571 1.00 84.44 102 LEU A N 1
ATOM 806 C CA . LEU A 1 102 ? -12.157 -4.858 -0.213 1.00 84.44 102 LEU A CA 1
ATOM 807 C C . LEU A 1 102 ? -11.046 -4.149 0.559 1.00 84.44 102 LEU A C 1
ATOM 809 O O . LEU A 1 102 ? -11.315 -3.166 1.248 1.00 84.44 102 LEU A O 1
ATOM 813 N N . LEU A 1 103 ? -9.796 -4.588 0.396 1.00 84.31 103 LEU A N 1
ATOM 814 C CA . LEU A 1 103 ? -8.639 -3.930 0.992 1.00 84.31 103 LEU A CA 1
ATOM 815 C C . LEU A 1 103 ? -8.510 -2.494 0.472 1.00 84.31 103 LEU A C 1
ATOM 817 O O . LEU A 1 103 ? -8.418 -1.563 1.267 1.00 84.31 103 LEU A O 1
ATOM 821 N N . ASN A 1 104 ? -8.599 -2.294 -0.843 1.00 84.00 104 ASN A N 1
ATOM 822 C CA . ASN A 1 104 ? -8.515 -0.968 -1.461 1.00 84.00 104 ASN A CA 1
ATOM 823 C C . ASN A 1 104 ? -9.691 -0.051 -1.092 1.00 84.00 104 ASN A C 1
ATOM 825 O O . ASN A 1 104 ? -9.534 1.170 -1.046 1.00 84.00 104 ASN A O 1
ATOM 829 N N . GLN A 1 105 ? -10.869 -0.622 -0.838 1.00 86.06 105 GLN A N 1
ATOM 830 C CA . GLN A 1 105 ? -12.068 0.138 -0.500 1.00 86.06 105 GLN A CA 1
ATOM 831 C C . GLN A 1 105 ? -12.145 0.510 0.988 1.00 86.06 105 GLN A C 1
ATOM 833 O O . GLN A 1 105 ? -12.636 1.590 1.322 1.00 86.06 105 GLN A O 1
ATOM 838 N N . HIS A 1 106 ? -11.701 -0.378 1.882 1.00 87.88 106 HIS A N 1
ATOM 839 C CA . HIS A 1 106 ? -11.971 -0.271 3.318 1.00 87.88 106 HIS A CA 1
ATOM 840 C C . HIS A 1 106 ? -10.746 -0.035 4.195 1.00 87.88 106 HIS A C 1
ATOM 842 O O . HIS A 1 106 ? -10.920 0.376 5.345 1.00 87.88 106 HIS A O 1
ATOM 848 N N . LEU A 1 107 ? -9.527 -0.266 3.708 1.00 88.62 107 LEU A N 1
ATOM 849 C CA . LEU A 1 107 ? -8.323 0.044 4.475 1.00 88.62 107 LEU A CA 1
ATOM 850 C C . LEU A 1 107 ? -7.908 1.506 4.328 1.00 88.62 107 LEU A C 1
ATOM 852 O O . LEU A 1 107 ? -8.325 2.226 3.418 1.00 88.62 107 LEU A O 1
ATOM 856 N N . SER A 1 108 ? -7.084 1.954 5.271 1.00 88.81 108 SER A N 1
ATOM 857 C CA . SER A 1 108 ? -6.544 3.303 5.254 1.00 88.81 108 SER A CA 1
ATOM 858 C C . SER A 1 108 ? -5.598 3.488 4.069 1.00 88.81 108 SER A C 1
ATOM 860 O O . SER A 1 108 ? -4.571 2.814 3.958 1.00 88.81 108 SER A O 1
ATOM 862 N N . LYS A 1 109 ? -5.923 4.456 3.205 1.00 87.00 109 LYS A N 1
ATOM 863 C CA . LYS A 1 109 ? -5.081 4.841 2.066 1.00 87.00 109 LYS A CA 1
ATOM 864 C C . LYS A 1 109 ? -3.719 5.356 2.520 1.00 87.00 109 LYS A C 1
ATOM 866 O O . LYS A 1 109 ? -2.727 5.073 1.861 1.00 87.00 109 LYS A O 1
ATOM 871 N N . THR A 1 110 ? -3.664 6.069 3.648 1.00 85.44 110 THR A N 1
ATOM 872 C CA . THR A 1 110 ? -2.405 6.586 4.202 1.00 85.44 110 THR A CA 1
ATOM 873 C C . THR A 1 110 ? -1.510 5.460 4.696 1.00 85.44 110 THR A C 1
ATOM 875 O O . THR A 1 110 ? -0.310 5.486 4.445 1.00 85.44 110 THR A O 1
ATOM 878 N N . PHE A 1 111 ? -2.090 4.421 5.305 1.00 86.62 111 PHE A N 1
ATOM 879 C CA . PHE A 1 111 ? -1.342 3.221 5.679 1.00 86.62 111 PHE A CA 1
ATOM 880 C C . PHE A 1 111 ? -0.813 2.474 4.451 1.00 86.62 111 PHE A C 1
ATOM 882 O O . PHE A 1 111 ? 0.364 2.132 4.407 1.00 86.62 111 PHE A O 1
ATOM 889 N N . ILE A 1 112 ? -1.664 2.242 3.444 1.00 84.06 112 ILE A N 1
ATOM 890 C CA . ILE A 1 112 ? -1.256 1.570 2.201 1.00 84.06 112 ILE A CA 1
ATOM 891 C C . ILE A 1 112 ? -0.138 2.355 1.513 1.00 84.06 112 ILE A C 1
ATOM 893 O O . ILE A 1 112 ? 0.847 1.762 1.090 1.00 84.06 112 ILE A O 1
ATOM 897 N N . TYR A 1 113 ? -0.269 3.678 1.425 1.00 82.69 113 TYR A N 1
ATOM 898 C CA . TYR A 1 113 ? 0.746 4.537 0.829 1.00 82.69 113 TYR A CA 1
ATOM 899 C C . TYR A 1 113 ? 2.079 4.458 1.582 1.00 82.69 113 TYR A C 1
ATOM 901 O O . TYR A 1 113 ? 3.099 4.215 0.951 1.00 82.69 113 TYR A O 1
ATOM 909 N N . ASP A 1 114 ? 2.078 4.571 2.916 1.00 84.44 114 ASP A N 1
ATOM 910 C CA . ASP A 1 114 ? 3.294 4.451 3.737 1.00 84.44 114 ASP A CA 1
ATOM 911 C C . ASP A 1 114 ? 3.960 3.075 3.570 1.00 84.44 114 ASP A C 1
ATOM 913 O O . ASP A 1 114 ? 5.170 2.978 3.369 1.00 84.44 114 ASP A O 1
ATOM 917 N N . GLN A 1 115 ? 3.171 1.995 3.557 1.00 81.25 115 GLN A N 1
ATOM 918 C CA . GLN A 1 115 ? 3.702 0.659 3.274 1.00 81.25 115 GLN A CA 1
ATOM 919 C C . GLN A 1 115 ? 4.264 0.548 1.857 1.00 81.25 115 GLN A C 1
ATOM 921 O O . GLN A 1 115 ? 5.343 -0.012 1.677 1.00 81.25 115 GLN A O 1
ATOM 926 N N . ASN A 1 116 ? 3.580 1.107 0.862 1.00 77.12 116 ASN A N 1
ATOM 927 C CA . ASN A 1 116 ? 4.066 1.116 -0.509 1.00 77.12 116 ASN A CA 1
ATOM 928 C C . ASN A 1 116 ? 5.371 1.905 -0.618 1.00 77.12 116 ASN A C 1
ATOM 930 O O . ASN A 1 116 ? 6.296 1.390 -1.223 1.00 77.12 116 ASN A O 1
ATOM 934 N N . CYS A 1 117 ? 5.501 3.075 0.014 1.00 75.50 117 CYS A N 1
ATOM 935 C CA . CYS A 1 117 ? 6.748 3.845 0.044 1.00 75.50 117 CYS A CA 1
ATOM 936 C C . CYS A 1 117 ? 7.905 3.050 0.662 1.00 75.50 117 CYS A C 1
ATOM 938 O O . CYS A 1 117 ? 8.979 2.984 0.075 1.00 75.50 117 CYS A O 1
ATOM 940 N N . ARG A 1 118 ? 7.674 2.376 1.796 1.00 74.94 118 ARG A N 1
ATOM 941 C CA . ARG A 1 118 ? 8.687 1.524 2.449 1.00 74.94 118 ARG A CA 1
ATOM 942 C C . ARG A 1 118 ? 9.077 0.305 1.612 1.00 74.94 118 ARG A C 1
ATOM 944 O O . ARG A 1 118 ? 10.190 -0.196 1.729 1.00 74.94 118 ARG A O 1
ATOM 951 N N . LEU A 1 119 ? 8.154 -0.205 0.798 1.00 62.75 119 LEU A N 1
ATOM 952 C CA . LEU A 1 119 ? 8.397 -1.321 -0.117 1.00 62.75 119 LEU A CA 1
ATOM 953 C C . LEU A 1 119 ? 8.959 -0.869 -1.473 1.00 62.75 119 LEU A C 1
ATOM 955 O O . LEU A 1 119 ? 9.560 -1.691 -2.160 1.00 62.75 119 LEU A O 1
ATOM 959 N N . TYR A 1 120 ? 8.795 0.403 -1.843 1.00 53.12 120 TYR A N 1
ATOM 960 C CA . TYR A 1 120 ? 9.322 1.013 -3.069 1.00 53.12 120 TYR A CA 1
ATOM 961 C C . TYR A 1 120 ? 10.842 1.216 -3.036 1.00 53.12 120 TYR A C 1
ATOM 963 O O . TYR A 1 120 ? 11.440 1.365 -4.095 1.00 53.12 120 TYR A O 1
ATOM 971 N N . ASP A 1 121 ? 11.467 1.141 -1.856 1.00 49.91 121 ASP A N 1
ATOM 972 C CA . ASP A 1 121 ? 12.926 1.013 -1.714 1.00 49.91 121 ASP A CA 1
ATOM 973 C C . ASP A 1 121 ? 13.444 -0.389 -2.080 1.00 49.91 121 ASP A C 1
ATOM 975 O O . ASP A 1 121 ? 14.652 -0.635 -2.093 1.00 49.91 121 ASP A O 1
ATOM 979 N N . LYS A 1 122 ? 12.564 -1.337 -2.435 1.00 50.09 122 LYS A N 1
ATOM 980 C CA . LYS A 1 122 ? 13.005 -2.479 -3.239 1.00 50.09 122 LYS A CA 1
ATOM 981 C C . LYS A 1 122 ? 13.258 -1.953 -4.647 1.00 50.09 122 LYS A C 1
ATOM 983 O O . LYS A 1 122 ? 12.369 -1.285 -5.177 1.00 50.09 122 LYS A O 1
ATOM 988 N N . PRO A 1 123 ? 14.417 -2.263 -5.266 1.00 47.25 123 PRO A N 1
ATOM 989 C CA . PRO A 1 123 ? 14.686 -1.838 -6.632 1.00 47.25 123 PRO A CA 1
ATOM 990 C C . PRO A 1 123 ? 13.461 -2.235 -7.433 1.00 47.25 123 PRO A C 1
ATOM 992 O O . PRO A 1 123 ? 13.038 -3.390 -7.303 1.00 47.25 123 PRO A O 1
ATOM 995 N N . HIS A 1 124 ? 12.853 -1.272 -8.142 1.00 49.47 124 HIS A N 1
ATOM 996 C CA . HIS A 1 124 ? 11.747 -1.518 -9.062 1.00 49.47 124 HIS A CA 1
ATOM 997 C C . HIS A 1 124 ? 11.920 -2.924 -9.599 1.00 49.47 124 HIS A C 1
ATOM 999 O O . HIS A 1 124 ? 13.010 -3.207 -10.105 1.00 49.47 124 HIS A O 1
ATOM 1005 N N . THR A 1 125 ? 10.942 -3.816 -9.398 1.00 49.00 125 THR A N 1
ATOM 1006 C CA . THR A 1 125 ? 10.925 -5.104 -10.089 1.00 49.00 125 THR A CA 1
ATOM 1007 C C . THR A 1 125 ? 11.206 -4.749 -11.528 1.00 49.00 125 THR A C 1
ATOM 1009 O O . THR A 1 125 ? 10.363 -4.133 -12.180 1.00 49.00 125 THR A O 1
ATOM 1012 N N . SER A 1 126 ? 12.458 -4.944 -11.948 1.00 53.88 126 SER A N 1
ATOM 1013 C CA . SER A 1 126 ? 12.927 -4.366 -13.190 1.00 53.88 126 SER A CA 1
ATOM 1014 C C . SER A 1 126 ? 12.095 -5.096 -14.210 1.00 53.88 126 SER A C 1
ATOM 1016 O O . SER A 1 126 ? 12.182 -6.321 -14.332 1.00 53.88 126 SER A O 1
ATOM 1018 N N . MET A 1 127 ? 11.136 -4.379 -14.797 1.00 65.88 127 MET A N 1
ATOM 1019 C CA . MET A 1 127 ? 10.229 -4.981 -15.747 1.00 65.88 127 MET A CA 1
ATOM 1020 C C . MET A 1 127 ? 11.137 -5.575 -16.803 1.00 65.88 127 MET A C 1
ATOM 1022 O O . MET A 1 127 ? 11.922 -4.851 -17.420 1.00 65.88 127 MET A O 1
ATOM 1026 N N . SER A 1 128 ? 11.117 -6.904 -16.909 1.00 78.00 128 SER A N 1
ATOM 1027 C CA . SER A 1 128 ? 12.097 -7.564 -17.750 1.00 78.00 128 SER A CA 1
ATOM 1028 C C . SER A 1 128 ? 11.950 -6.996 -19.156 1.00 78.00 128 SER A C 1
ATOM 1030 O O . SER A 1 128 ? 10.837 -6.772 -19.635 1.00 78.00 128 SER A O 1
ATOM 1032 N N . ILE A 1 129 ? 13.073 -6.759 -19.826 1.00 78.44 129 ILE A N 1
ATOM 1033 C CA . ILE A 1 129 ? 13.091 -6.270 -21.210 1.00 78.44 129 ILE A CA 1
ATOM 1034 C C . ILE A 1 129 ? 12.183 -7.119 -22.122 1.00 78.44 129 ILE A C 1
ATOM 1036 O O . ILE A 1 129 ? 11.608 -6.622 -23.083 1.00 78.44 129 ILE A O 1
ATOM 1040 N N . HIS A 1 130 ? 12.015 -8.402 -21.783 1.00 76.94 130 HIS A N 1
ATOM 1041 C CA . HIS A 1 130 ? 11.110 -9.323 -22.453 1.00 76.94 130 HIS A CA 1
ATOM 1042 C C . HIS A 1 130 ? 9.632 -8.974 -22.223 1.00 76.94 130 HIS A C 1
ATOM 1044 O O . HIS A 1 130 ? 8.878 -8.884 -23.187 1.00 76.94 130 HIS A O 1
ATOM 1050 N N . LEU A 1 131 ? 9.232 -8.729 -20.973 1.00 79.94 131 LEU A N 1
ATOM 1051 C CA . LEU A 1 131 ? 7.867 -8.334 -20.625 1.00 79.94 131 LEU A CA 1
ATOM 1052 C C . LEU A 1 131 ? 7.510 -6.961 -21.214 1.00 79.94 131 LEU A C 1
ATOM 1054 O O . LEU A 1 131 ? 6.424 -6.777 -21.755 1.00 79.94 131 LEU A O 1
ATOM 1058 N N . LEU A 1 132 ? 8.450 -6.015 -21.183 1.00 82.75 132 LEU A N 1
ATOM 1059 C CA . LEU A 1 132 ? 8.274 -4.708 -21.813 1.00 82.75 132 LEU A CA 1
ATOM 1060 C C . LEU A 1 132 ? 8.088 -4.827 -23.335 1.00 82.75 132 LEU A C 1
ATOM 1062 O O . LEU A 1 132 ? 7.230 -4.159 -23.908 1.00 82.75 132 LEU A O 1
ATOM 1066 N N . ALA A 1 133 ? 8.862 -5.698 -23.987 1.00 83.81 133 ALA A N 1
ATOM 1067 C CA . ALA A 1 133 ? 8.738 -5.949 -25.419 1.00 83.81 133 ALA A CA 1
ATOM 1068 C C . ALA A 1 133 ? 7.364 -6.548 -25.777 1.00 83.81 133 ALA A C 1
ATOM 1070 O O . ALA A 1 133 ? 6.735 -6.100 -26.734 1.00 83.81 133 ALA A O 1
ATOM 1071 N N . GLN A 1 134 ? 6.852 -7.478 -24.957 1.00 84.44 134 GLN A N 1
ATOM 1072 C CA . GLN A 1 134 ? 5.498 -8.024 -25.110 1.00 84.44 134 GLN A CA 1
ATOM 1073 C C . GLN A 1 134 ? 4.418 -6.936 -25.017 1.00 84.44 134 GLN A C 1
ATOM 1075 O O . GLN A 1 134 ? 3.547 -6.880 -25.881 1.00 84.44 134 GLN A O 1
ATOM 1080 N N . PHE A 1 135 ? 4.490 -6.041 -24.025 1.00 85.44 135 PHE A N 1
ATOM 1081 C CA . PHE A 1 135 ? 3.520 -4.945 -23.881 1.00 85.44 135 PHE A CA 1
ATOM 1082 C C . PHE A 1 135 ? 3.544 -3.951 -25.042 1.00 85.44 135 PHE A C 1
ATOM 1084 O O . PHE A 1 135 ? 2.504 -3.429 -25.434 1.00 85.44 135 PHE A O 1
ATOM 1091 N N . LEU A 1 136 ? 4.726 -3.685 -25.594 1.00 85.06 136 LEU A N 1
ATOM 1092 C CA . LEU A 1 136 ? 4.906 -2.744 -26.699 1.00 85.06 136 LEU A CA 1
ATOM 1093 C C . LEU A 1 136 ? 4.697 -3.386 -28.079 1.00 85.06 136 LEU A C 1
ATOM 1095 O O . LEU A 1 136 ? 4.889 -2.710 -29.090 1.00 85.06 136 LEU A O 1
ATOM 1099 N N . GLY A 1 137 ? 4.335 -4.673 -28.135 1.00 90.12 137 GLY A N 1
ATOM 1100 C CA . GLY A 1 137 ? 4.130 -5.400 -29.387 1.00 90.12 137 GLY A CA 1
ATOM 1101 C C . GLY A 1 137 ? 5.394 -5.492 -30.247 1.00 90.12 137 GLY A C 1
ATOM 1102 O O . GLY A 1 137 ? 5.303 -5.503 -31.473 1.00 90.12 137 GLY A O 1
ATOM 1103 N N . CYS A 1 138 ? 6.578 -5.514 -29.630 1.00 89.25 138 CYS A N 1
ATOM 1104 C CA . CYS A 1 138 ? 7.861 -5.547 -30.328 1.00 89.25 138 CYS A CA 1
ATOM 1105 C C . CYS A 1 138 ? 8.747 -6.694 -29.833 1.00 89.25 138 CYS A C 1
ATOM 1107 O O . CYS A 1 138 ? 8.464 -7.357 -28.836 1.00 89.25 138 CYS A O 1
ATOM 1109 N N . THR A 1 139 ? 9.836 -6.973 -30.550 1.00 90.62 139 THR A N 1
ATOM 1110 C CA . THR A 1 139 ? 10.790 -7.997 -30.111 1.00 90.62 139 THR A CA 1
ATOM 1111 C C . THR A 1 139 ? 11.796 -7.419 -29.122 1.00 90.62 139 THR A C 1
ATOM 1113 O O . THR A 1 139 ? 12.156 -6.241 -29.169 1.00 90.62 139 THR A O 1
ATOM 1116 N N . ARG A 1 140 ? 12.339 -8.282 -28.258 1.00 87.50 140 ARG A N 1
ATOM 1117 C CA . ARG A 1 140 ? 13.419 -7.916 -27.329 1.00 87.50 140 ARG A CA 1
ATOM 1118 C C . ARG A 1 140 ? 14.607 -7.255 -28.043 1.00 87.50 140 ARG A C 1
ATOM 1120 O O . ARG A 1 140 ? 15.184 -6.311 -27.514 1.00 87.50 140 ARG A O 1
ATOM 1127 N N . ASN A 1 141 ? 14.953 -7.718 -29.245 1.00 89.94 141 ASN A N 1
ATOM 1128 C CA . ASN A 1 141 ? 16.074 -7.179 -30.020 1.00 89.94 141 ASN A CA 1
ATOM 1129 C C . ASN A 1 141 ? 15.795 -5.762 -30.531 1.00 89.94 141 ASN A C 1
ATOM 1131 O O . ASN A 1 141 ? 16.672 -4.907 -30.457 1.00 89.94 141 ASN A O 1
ATOM 1135 N N . GLN A 1 142 ? 14.569 -5.491 -30.986 1.00 89.00 142 GLN A N 1
ATOM 1136 C CA . GLN A 1 142 ? 14.153 -4.141 -31.378 1.00 89.00 142 GLN A CA 1
ATOM 1137 C C . GLN A 1 142 ? 14.198 -3.182 -30.187 1.00 89.00 142 GLN A C 1
ATOM 1139 O O . GLN A 1 142 ? 14.625 -2.036 -30.330 1.00 89.00 142 GLN A O 1
ATOM 1144 N N . LEU A 1 143 ? 13.794 -3.653 -29.006 1.00 89.75 143 LEU A N 1
ATOM 1145 C CA . LEU A 1 143 ? 13.814 -2.838 -27.799 1.00 89.75 143 LEU A CA 1
ATOM 1146 C C . LEU A 1 143 ?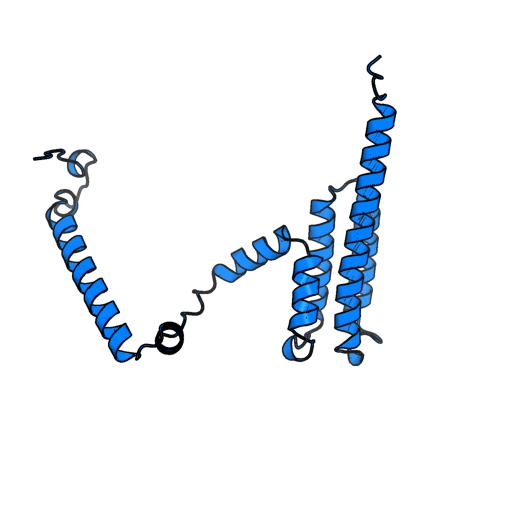 15.243 -2.561 -27.313 1.00 89.75 143 LEU A C 1
ATOM 1148 O O . LEU A 1 143 ? 15.571 -1.417 -27.014 1.00 89.75 143 LEU A O 1
ATOM 1152 N N . ASN A 1 144 ? 16.120 -3.568 -27.342 1.00 90.00 144 ASN A N 1
ATOM 1153 C CA . ASN A 1 144 ? 17.549 -3.404 -27.059 1.00 90.00 144 ASN A CA 1
ATOM 1154 C C . ASN A 1 144 ? 18.228 -2.429 -28.028 1.00 90.00 144 ASN A C 1
ATOM 1156 O O . ASN A 1 144 ? 19.025 -1.595 -27.608 1.00 90.00 144 ASN A O 1
ATOM 1160 N N . TYR A 1 145 ? 17.905 -2.515 -29.319 1.00 91.75 145 TYR A N 1
ATOM 1161 C CA . TYR A 1 145 ? 18.440 -1.603 -30.326 1.00 91.75 145 TYR A CA 1
ATOM 1162 C C . TYR A 1 145 ? 18.024 -0.152 -30.048 1.00 91.75 145 TYR A C 1
ATOM 1164 O O . TYR A 1 145 ? 18.864 0.746 -30.046 1.00 91.75 145 TYR A O 1
ATOM 1172 N N . ARG A 1 146 ? 16.742 0.077 -29.729 1.00 89.62 146 ARG A N 1
ATOM 1173 C CA . ARG A 1 146 ? 16.236 1.403 -29.337 1.00 89.62 146 ARG A CA 1
ATOM 1174 C C . ARG A 1 146 ? 16.917 1.922 -28.073 1.00 89.62 146 ARG A C 1
ATOM 1176 O O . ARG A 1 146 ? 17.327 3.079 -28.054 1.00 89.62 146 ARG A O 1
ATOM 1183 N N . GLN A 1 147 ? 17.080 1.072 -27.059 1.00 89.06 147 GLN A N 1
ATOM 1184 C CA . GLN A 1 147 ? 17.780 1.434 -25.826 1.00 89.06 147 GLN A CA 1
ATOM 1185 C C . GLN A 1 147 ? 19.228 1.847 -26.111 1.00 89.06 147 GLN A C 1
ATOM 1187 O O . GLN A 1 147 ? 19.658 2.905 -25.669 1.00 89.06 147 GLN A O 1
ATOM 1192 N N . SER A 1 148 ? 19.950 1.076 -26.928 1.00 92.25 148 SER A N 1
ATOM 1193 C CA . SER A 1 148 ? 21.323 1.402 -27.322 1.00 92.25 148 SER A CA 1
ATOM 1194 C C . SER A 1 148 ? 21.420 2.759 -28.025 1.00 92.25 148 SER A C 1
ATOM 1196 O O . SER A 1 148 ? 22.327 3.538 -27.734 1.00 92.25 148 SER A O 1
ATOM 1198 N N . HIS A 1 149 ? 20.462 3.075 -28.898 1.00 91.06 149 HIS A N 1
ATOM 1199 C CA . HIS A 1 149 ? 20.401 4.369 -29.578 1.00 91.06 149 HIS A CA 1
ATOM 1200 C C . HIS A 1 149 ? 20.144 5.533 -28.611 1.00 91.06 149 HIS A C 1
ATOM 1202 O O . HIS A 1 149 ? 20.765 6.590 -28.737 1.00 91.06 149 HIS A O 1
ATOM 1208 N N . ILE A 1 150 ? 19.249 5.340 -27.637 1.00 89.50 150 ILE A N 1
ATOM 1209 C CA . ILE A 1 150 ? 18.972 6.322 -26.581 1.00 89.50 150 ILE A CA 1
ATOM 1210 C C . ILE A 1 150 ? 20.226 6.545 -25.735 1.00 89.50 150 ILE A C 1
ATOM 1212 O O . ILE A 1 150 ? 20.619 7.691 -25.521 1.00 89.50 150 ILE A O 1
ATOM 1216 N N . ASP A 1 151 ? 20.891 5.469 -25.317 1.00 90.50 151 ASP A N 1
ATOM 1217 C CA . ASP A 1 151 ? 22.102 5.538 -24.500 1.00 90.50 151 ASP A CA 1
ATOM 1218 C C . ASP A 1 151 ? 23.243 6.234 -25.249 1.00 90.50 151 ASP A C 1
ATOM 1220 O O . ASP A 1 151 ? 23.968 7.040 -24.668 1.00 90.50 151 ASP A O 1
ATOM 1224 N N . GLN A 1 152 ? 23.400 5.970 -26.549 1.00 90.88 152 GLN A N 1
ATOM 1225 C CA . GLN A 1 152 ? 24.375 6.666 -27.390 1.00 90.88 152 GLN A CA 1
ATOM 1226 C C . GLN A 1 152 ? 24.052 8.155 -27.524 1.00 90.88 152 GLN A C 1
ATOM 1228 O O . GLN A 1 152 ? 24.936 8.989 -27.332 1.00 90.88 152 GLN A O 1
ATOM 1233 N N . ALA A 1 153 ? 22.794 8.510 -27.796 1.00 89.50 153 ALA A N 1
ATOM 1234 C CA . ALA A 1 153 ? 22.374 9.907 -27.877 1.00 89.50 153 ALA A CA 1
ATOM 1235 C C . ALA A 1 153 ? 22.579 10.639 -26.542 1.00 89.50 153 ALA A C 1
ATOM 1237 O O . ALA A 1 153 ? 23.024 11.789 -26.520 1.00 89.50 153 ALA A O 1
ATOM 1238 N N . PHE A 1 154 ? 22.299 9.967 -25.424 1.00 89.12 154 PHE A N 1
ATOM 1239 C CA . PHE A 1 154 ? 22.532 10.499 -24.089 1.00 89.12 154 PHE A CA 1
ATOM 1240 C C . PHE A 1 154 ? 24.025 10.682 -23.810 1.00 89.12 154 PHE A C 1
ATOM 1242 O O . PHE A 1 154 ? 24.427 11.762 -23.393 1.00 89.12 154 PHE A O 1
ATOM 1249 N N . LYS A 1 155 ? 24.864 9.682 -24.111 1.00 88.81 155 LYS A N 1
ATOM 1250 C CA . LYS A 1 155 ? 26.328 9.775 -23.979 1.00 88.81 155 LYS A CA 1
ATOM 1251 C C . LYS A 1 155 ? 26.912 10.919 -24.801 1.00 88.81 155 LYS A C 1
ATOM 1253 O O . LYS A 1 155 ? 27.769 11.636 -24.299 1.00 88.81 155 LYS A O 1
ATOM 1258 N N . LEU A 1 156 ? 26.437 11.117 -26.030 1.00 88.56 156 LEU A N 1
ATOM 1259 C CA . LEU A 1 156 ? 26.870 12.226 -26.884 1.00 88.56 156 LEU A CA 1
ATOM 1260 C C . LEU A 1 156 ? 26.496 13.582 -26.278 1.00 88.56 156 LEU A C 1
ATOM 1262 O O . LEU A 1 156 ? 27.350 14.458 -26.161 1.00 88.56 156 LEU A O 1
ATOM 1266 N N . LYS A 1 157 ? 25.243 13.747 -25.834 1.00 85.50 157 LYS A N 1
ATOM 1267 C CA . LYS A 1 157 ? 24.794 14.980 -25.167 1.00 85.50 157 LYS A CA 1
ATOM 1268 C C . LYS A 1 157 ? 25.554 15.236 -23.870 1.00 85.50 157 LYS A C 1
ATOM 1270 O O . LYS A 1 157 ? 25.975 16.362 -23.624 1.00 85.50 157 LYS A O 1
ATOM 1275 N N . TRP A 1 158 ? 25.753 14.196 -23.066 1.00 85.75 158 TRP A N 1
ATOM 1276 C CA . TRP A 1 158 ? 26.513 14.266 -21.827 1.00 85.75 158 TRP A CA 1
ATOM 1277 C C . TRP A 1 158 ? 27.969 14.653 -22.084 1.00 85.75 158 TRP A C 1
ATOM 1279 O O . TRP A 1 158 ? 28.469 15.568 -21.447 1.00 85.75 158 TRP A O 1
ATOM 1289 N N . SER A 1 159 ? 28.628 14.032 -23.064 1.00 83.12 159 SER A N 1
ATOM 1290 C CA . SER A 1 159 ? 29.998 14.371 -23.458 1.00 83.12 159 SER A CA 1
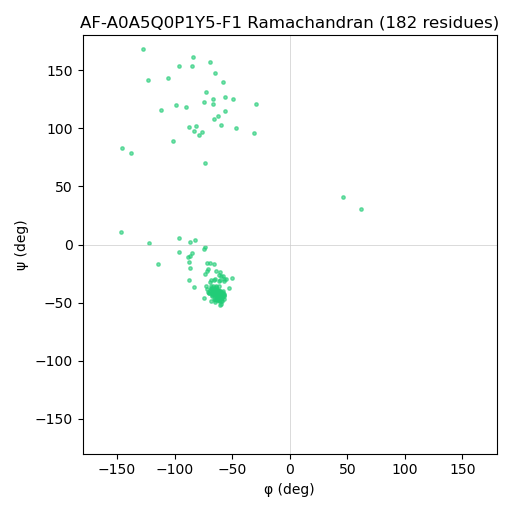ATOM 1291 C C . SER A 1 159 ? 30.114 15.818 -23.945 1.00 83.12 159 SER A C 1
ATOM 1293 O O . SER A 1 159 ? 31.047 16.514 -23.552 1.00 83.12 159 SER A O 1
ATOM 1295 N N . ALA A 1 160 ? 29.149 16.307 -24.729 1.00 83.75 160 ALA A N 1
ATOM 1296 C CA . ALA A 1 160 ? 29.118 17.701 -25.165 1.00 83.75 160 ALA A CA 1
ATOM 1297 C C . ALA A 1 160 ? 28.937 18.676 -23.987 1.00 83.75 160 ALA A C 1
ATOM 1299 O O . ALA A 1 160 ? 29.616 19.699 -23.923 1.00 83.75 160 ALA A O 1
ATOM 1300 N N . LEU A 1 161 ? 28.053 18.356 -23.037 1.00 80.69 161 LEU A N 1
ATOM 1301 C CA . LEU A 1 161 ? 27.863 19.144 -21.813 1.00 80.69 161 LEU A CA 1
ATOM 1302 C C . LEU A 1 161 ? 29.113 19.124 -20.929 1.00 80.69 161 LEU A C 1
ATOM 1304 O O . LEU A 1 161 ? 29.549 20.167 -20.451 1.00 80.69 161 LEU A O 1
ATOM 1308 N N . GLN A 1 162 ? 29.729 17.955 -20.767 1.00 80.38 162 GLN A N 1
ATOM 1309 C CA . GLN A 1 162 ? 30.967 17.780 -20.019 1.00 80.38 162 GLN A CA 1
ATOM 1310 C C . GLN A 1 162 ? 32.124 18.566 -20.651 1.00 80.38 162 GLN A C 1
ATOM 1312 O O . GLN A 1 162 ? 32.897 19.186 -19.930 1.00 80.38 162 GLN A O 1
ATOM 1317 N N . ALA A 1 163 ? 32.222 18.602 -21.983 1.00 77.12 163 ALA A N 1
ATOM 1318 C CA . ALA A 1 163 ? 33.240 19.376 -22.693 1.00 77.12 163 ALA A CA 1
ATOM 1319 C C . ALA A 1 163 ? 33.064 20.897 -22.524 1.00 77.12 163 ALA A C 1
ATOM 1321 O O . ALA A 1 163 ? 34.063 21.618 -22.433 1.00 77.12 163 ALA A O 1
ATOM 1322 N N . LYS A 1 164 ? 31.808 21.368 -22.462 1.00 78.38 164 LYS A N 1
ATOM 1323 C CA . LYS A 1 164 ? 31.451 22.774 -22.205 1.00 78.38 164 LYS A CA 1
ATOM 1324 C C . LYS A 1 164 ? 31.652 23.190 -20.745 1.00 78.38 164 LYS A C 1
ATOM 1326 O O . LYS A 1 164 ? 31.852 24.368 -20.476 1.00 78.38 164 LYS A O 1
ATOM 1331 N N . CYS A 1 165 ? 31.607 22.246 -19.809 1.00 71.88 165 CYS A N 1
ATOM 1332 C CA . CYS A 1 165 ? 31.800 22.525 -18.392 1.00 71.88 165 CYS A CA 1
ATOM 1333 C C . CYS A 1 165 ? 33.298 22.679 -18.073 1.00 71.88 165 CYS A C 1
ATOM 1335 O O . CYS A 1 165 ? 34.000 21.697 -17.829 1.00 71.88 165 CYS A O 1
ATOM 1337 N N . GLU A 1 166 ? 33.800 23.917 -18.077 1.00 66.50 166 GLU A N 1
ATOM 1338 C CA . GLU A 1 166 ? 35.194 24.223 -17.716 1.00 66.50 166 GLU A CA 1
ATOM 1339 C C . GLU A 1 166 ? 35.532 23.825 -16.275 1.00 66.50 166 GLU A C 1
ATOM 1341 O O . GLU A 1 166 ? 36.652 23.390 -16.019 1.00 66.50 166 GLU A O 1
ATOM 1346 N N . ALA A 1 167 ? 34.560 23.882 -15.360 1.00 64.50 167 ALA A N 1
ATOM 1347 C CA . ALA A 1 167 ? 34.738 23.511 -13.957 1.00 64.50 167 ALA A CA 1
ATOM 1348 C C . ALA A 1 167 ? 35.233 22.062 -13.770 1.00 64.50 167 ALA A C 1
ATOM 1350 O O . ALA A 1 167 ? 35.999 21.790 -12.855 1.00 64.50 167 ALA A O 1
ATOM 1351 N N . LEU A 1 168 ? 34.873 21.132 -14.664 1.00 66.75 168 LEU A N 1
ATOM 1352 C CA . LEU A 1 168 ? 35.305 19.727 -14.576 1.00 66.75 168 LEU A CA 1
ATOM 1353 C C . LEU A 1 168 ? 36.779 19.500 -14.968 1.00 66.75 168 LEU A C 1
ATOM 1355 O O . LEU A 1 168 ? 37.254 18.369 -14.883 1.00 66.75 168 LEU A O 1
ATOM 1359 N N . LYS A 1 169 ? 37.497 20.540 -15.418 1.00 68.06 169 LYS A N 1
ATOM 1360 C CA . LYS A 1 169 ? 38.912 20.472 -15.826 1.00 68.06 169 LYS A CA 1
ATOM 1361 C C . LYS A 1 169 ? 39.889 20.893 -14.717 1.00 68.06 169 LYS A C 1
ATOM 1363 O O . LYS A 1 169 ? 41.093 20.761 -14.918 1.00 68.06 169 LYS A O 1
ATOM 1368 N N . TYR A 1 170 ? 39.397 21.385 -13.578 1.00 64.81 170 TYR A N 1
ATOM 1369 C CA . TYR A 1 170 ? 40.214 21.915 -12.480 1.00 64.81 170 TYR A CA 1
ATOM 1370 C C . TYR A 1 170 ? 39.926 21.171 -11.165 1.00 64.81 170 TYR A C 1
ATOM 1372 O O . TYR A 1 170 ? 38.781 20.834 -10.878 1.00 64.81 170 TYR A O 1
ATOM 1380 N N . GLU A 1 171 ? 40.957 20.920 -10.349 1.00 65.12 171 GLU A N 1
ATOM 1381 C CA . GLU A 1 171 ? 40.824 20.215 -9.055 1.00 65.12 171 GLU A CA 1
ATOM 1382 C C . GLU A 1 171 ? 40.141 21.061 -7.965 1.00 65.12 171 GLU A C 1
ATOM 1384 O O . GLU A 1 171 ? 39.560 20.517 -7.025 1.00 65.12 171 GLU A O 1
ATOM 1389 N N . HIS A 1 172 ? 40.163 22.390 -8.103 1.00 63.84 172 HIS A N 1
ATOM 1390 C CA . HIS A 1 172 ? 39.468 23.318 -7.216 1.00 63.84 172 HIS A CA 1
ATOM 1391 C C . HIS A 1 172 ? 38.322 24.003 -7.961 1.00 63.84 172 HIS A C 1
ATOM 1393 O O . HIS A 1 172 ? 38.533 24.732 -8.928 1.00 63.84 172 HIS A O 1
ATOM 1399 N N . LEU A 1 173 ? 37.101 23.733 -7.498 1.00 64.75 173 LEU A N 1
ATOM 1400 C CA . LEU A 1 173 ? 35.857 24.210 -8.091 1.00 64.75 173 LEU A CA 1
ATOM 1401 C C . LEU A 1 173 ? 35.473 25.560 -7.476 1.00 64.75 173 LEU A C 1
ATOM 1403 O O . LEU A 1 173 ? 35.197 25.627 -6.279 1.00 64.75 173 LEU A O 1
ATOM 1407 N N . ASP A 1 174 ? 35.408 26.614 -8.290 1.00 64.00 174 ASP A N 1
ATOM 1408 C CA . ASP A 1 174 ? 34.811 27.897 -7.907 1.00 64.00 174 ASP A CA 1
ATOM 1409 C C . ASP A 1 174 ? 33.446 28.082 -8.591 1.00 64.00 174 ASP A C 1
ATOM 1411 O O . ASP A 1 174 ? 33.227 27.690 -9.739 1.00 64.00 174 ASP A O 1
ATOM 1415 N N . SER A 1 175 ? 32.507 28.689 -7.870 1.00 64.19 175 SER A N 1
ATOM 1416 C CA . SER A 1 175 ? 31.118 28.924 -8.281 1.00 64.19 175 SER A CA 1
ATOM 1417 C C . SER A 1 175 ? 30.984 29.727 -9.584 1.00 64.19 175 SER A C 1
ATOM 1419 O O . SER A 1 175 ? 30.054 29.491 -10.357 1.00 64.19 175 SER A O 1
ATOM 1421 N N . ALA A 1 176 ? 31.949 30.603 -9.881 1.00 64.94 176 ALA A N 1
ATOM 1422 C CA . ALA A 1 176 ? 32.012 31.382 -11.118 1.00 64.94 176 ALA A CA 1
ATOM 1423 C C . ALA A 1 176 ? 32.318 30.537 -12.377 1.00 64.94 176 ALA A C 1
ATOM 1425 O O . ALA A 1 176 ? 32.095 30.995 -13.495 1.00 64.94 176 ALA A O 1
ATOM 1426 N N . MET A 1 177 ? 32.799 29.296 -12.224 1.00 58.81 177 MET A N 1
ATOM 1427 C CA . MET A 1 177 ? 33.222 28.428 -13.338 1.00 58.81 177 MET A CA 1
ATOM 1428 C C . MET A 1 177 ? 32.086 27.597 -13.952 1.00 58.81 177 MET A C 1
ATOM 1430 O O . MET A 1 177 ? 32.273 26.964 -14.991 1.00 58.81 177 MET A O 1
ATOM 1434 N N . PHE A 1 178 ? 30.910 27.575 -13.321 1.00 59.72 178 PHE A N 1
ATOM 1435 C CA . PHE A 1 178 ? 29.766 26.780 -13.780 1.00 59.72 178 PHE A CA 1
ATOM 1436 C C . PHE A 1 178 ? 28.887 27.512 -14.802 1.00 59.72 178 PHE A C 1
ATOM 1438 O O . PHE A 1 178 ? 28.094 26.867 -15.485 1.00 59.72 178 PHE A O 1
ATOM 1445 N N . TRP A 1 179 ? 29.039 28.835 -14.942 1.00 56.97 179 TRP A N 1
ATOM 1446 C CA . TRP A 1 179 ? 28.171 29.658 -15.785 1.00 56.97 179 TRP A CA 1
ATOM 1447 C C . TRP A 1 179 ? 28.942 30.805 -16.445 1.00 56.97 179 TRP A C 1
ATOM 1449 O O . TRP A 1 179 ? 28.882 31.946 -15.992 1.00 56.97 179 TRP A O 1
ATOM 1459 N N . ARG A 1 180 ? 29.618 30.538 -17.568 1.00 54.09 180 ARG A N 1
ATOM 1460 C CA . ARG A 1 180 ? 29.838 31.605 -18.556 1.00 54.09 180 ARG A CA 1
ATOM 1461 C C . ARG A 1 180 ? 28.584 31.685 -19.415 1.00 54.09 180 ARG A C 1
ATOM 1463 O O . ARG A 1 180 ? 28.374 30.864 -20.303 1.00 54.09 180 ARG A O 1
ATOM 1470 N N . ALA A 1 181 ? 27.707 32.619 -19.069 1.00 47.41 181 ALA A N 1
ATOM 1471 C CA . ALA A 1 181 ? 26.507 32.934 -19.828 1.00 47.41 181 ALA A CA 1
ATOM 1472 C C . ALA A 1 181 ? 26.881 33.708 -21.102 1.00 47.41 181 ALA A C 1
ATOM 1474 O O . ALA A 1 181 ? 26.613 34.898 -21.208 1.00 47.41 181 ALA A O 1
ATOM 1475 N N . GLU A 1 182 ? 27.508 33.044 -22.067 1.00 49.78 182 GLU A N 1
ATOM 1476 C CA . GLU A 1 182 ? 27.537 33.537 -23.444 1.00 49.78 182 GLU A CA 1
ATOM 1477 C C . GLU A 1 182 ? 26.506 32.727 -24.229 1.00 49.78 182 GLU A C 1
ATOM 1479 O O . GLU A 1 182 ? 26.756 31.625 -24.718 1.00 49.78 182 GLU A O 1
ATOM 1484 N N . HIS A 1 183 ? 25.279 33.249 -24.219 1.00 41.97 183 HIS A N 1
ATOM 1485 C CA . HIS A 1 183 ? 24.241 32.869 -25.162 1.00 41.97 183 HIS A CA 1
ATOM 1486 C C . HIS A 1 183 ? 24.484 33.655 -26.459 1.00 41.97 183 HIS A C 1
ATOM 1488 O O . HIS A 1 183 ? 24.145 34.835 -26.517 1.00 41.97 183 HIS A O 1
ATOM 1494 N N . GLU A 1 184 ? 25.053 32.995 -27.468 1.00 34.53 184 GLU A N 1
ATOM 1495 C CA . GLU A 1 184 ? 24.836 33.318 -28.889 1.00 34.53 184 GLU A CA 1
ATOM 1496 C C . GLU A 1 184 ? 23.899 32.278 -29.512 1.00 34.53 184 GLU A C 1
ATOM 1498 O O . GLU A 1 184 ? 24.063 31.067 -29.211 1.00 34.53 184 GLU A O 1
#

Mean predicted aligned error: 16.77 Å

Nearest PDB structures (foldseek):
  8qhx-assembly1_D  TM=2.313E-01  e=4.365E+00  Synechocystis sp. PCC 6803
  8qhz-assembly1_D  TM=2.175E-01  e=4.599E+00  Synechocystis sp. PCC 6803

Secondary structure (DSSP, 8-state):
------HHHHHHHHHHHHHHHHHHHHHHHHHHHHHHHHH-GGGTSS-HHHHHHHHHHHHHHHTTTTS-HHHHHHHHHHHHHHHHHHTT--GGGS-HHHHHHHHHHHS-HHHHHHHHHHHHTS------HHHHHHHTTS-HHHHHHHHHHHHHHHHHHHHHHHHH-GGGGSSS--GGGS------

Radius of gyration: 28.07 Å; Cα contacts (8 Å, |Δi|>4): 93; chains: 1; bounding box: 75×59×55 Å

Organism: NCBI:txid2662362

Foldseek 3Di:
DPDDDDPVNVVVVVVVVLVVLLVLLVVLLVVLVVLLCVLCVVLPPDHVLVVVLVVQLVVLVVCSVVDGSLVSLLSNLVSSVVSCVVSVDPCVSGPVVVSVVSCVVRHRPVNVVVVVVVVPVPPPPPCPCCNVCVVVVHHSVVSVVVVVVVVVVVVVVVVVLCVQQPQNVDPDGDPVRRDPPPDD

Solvent-accessible surface area (backbone atoms only — not comparable to full-atom values): 10741 Å² total; per-residue (Å²): 136,87,78,77,77,50,74,66,59,54,54,54,50,52,51,52,53,51,53,51,53,53,50,52,43,52,51,35,48,50,52,51,50,49,54,53,36,70,53,37,58,87,64,64,79,78,42,65,50,58,58,50,39,52,52,50,50,52,54,53,58,75,40,53,87,83,46,54,71,64,58,49,39,32,53,53,36,51,46,51,52,48,34,48,63,76,62,70,62,63,62,91,66,35,64,61,69,64,52,47,50,45,48,73,71,41,45,31,64,68,48,53,49,53,52,48,56,70,54,58,76,44,76,69,79,70,72,46,63,59,59,53,15,59,76,70,76,48,51,50,65,59,49,50,52,52,49,50,53,50,52,50,54,48,50,53,53,49,50,52,50,54,70,68,39,60,42,83,78,47,96,73,78,57,82,76,45,78,61,81,86,76,86,127

Sequence (184 aa):
MKTKKSASDQVQQLSKEKALAITKINKGIQLCVHEVHHAMPSLFGIHPQLKLFHAVQKKIGNQSEKLSVEALHFQMTQAFISMLLHSKIEINQIYPNRLLSLLNQHLSKTFIYDQNCRLYDKPHTSMSIHLLAQFLGCTRNQLNYRQSHIDQAFKLKWSALQAKCEALKYEHLDSAMFWRAEHE